Protein AF-A0A382MQB8-F1 (afdb_monomer)

Organism: NCBI:txid408172

Solvent-accessible surface area (backbone atoms only — not comparable to full-atom values): 18585 Å² total; per-residue (Å²): 136,79,81,83,81,80,79,85,79,75,76,80,75,63,59,68,58,54,50,50,52,48,52,54,53,49,50,50,51,50,51,52,51,50,52,53,47,46,48,68,74,70,51,73,72,56,65,40,73,35,42,24,61,66,79,38,56,63,62,76,44,40,58,47,63,46,81,41,86,41,57,61,82,39,46,28,42,36,43,72,33,90,36,48,66,34,41,32,48,72,94,44,76,45,67,69,70,47,80,43,70,31,87,30,59,47,34,37,40,33,40,64,46,79,68,47,49,36,47,36,38,37,24,41,52,38,46,70,76,45,58,48,65,56,94,41,35,37,40,40,30,36,78,37,41,41,85,67,56,69,72,40,57,35,27,35,37,81,41,78,36,76,73,54,60,46,78,38,50,27,75,41,62,55,63,38,37,37,27,31,68,44,92,49,94,51,70,71,46,89,44,58,44,59,27,33,49,24,66,67,61,45,49,68,66,31,66,69,50,45,51,52,51,53,51,49,54,52,35,53,50,53,24,49,54,54,19,50,67,52,10,50,61,49,7,46,48,64,50,76,51,91,57,94,62,51,66,58,53,54,52,60,37,45,49,53,73,73,45,56,70,68,58,52,50,51,52,50,57,55,51,39,71,76,42,62,66,77,59,23,70,61,24,64,100,35,74,56,40,56,25,51,55,49,26,58,41,50,23,29,54,42,21,53,51,37,20,54,50,46,61,72,50,67,67,62,63,49,53,53,36,41,74,73,71,36,52,73,67,53,24,40,64,72,52,48,49,68,74,65,109

Structure (mmCIF, N/CA/C/O backbone):
data_AF-A0A382MQB8-F1
#
_entry.id   AF-A0A382MQB8-F1
#
loo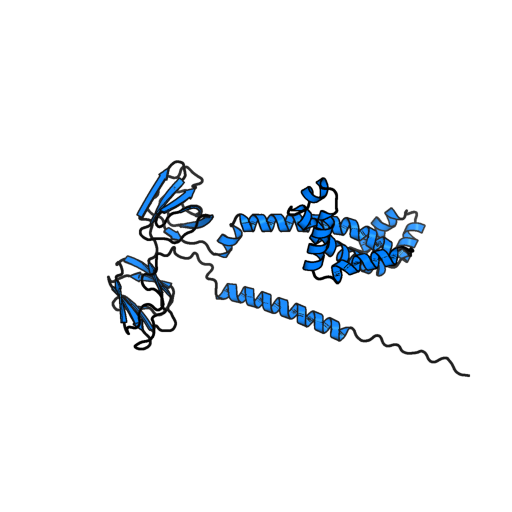p_
_atom_site.group_PDB
_atom_site.id
_atom_site.type_symbol
_atom_site.label_atom_id
_atom_site.label_alt_id
_atom_site.label_comp_id
_atom_site.label_asym_id
_atom_site.label_entity_id
_atom_site.label_seq_id
_atom_site.pdbx_PDB_ins_code
_atom_site.Cartn_x
_atom_site.Cartn_y
_atom_site.Cartn_z
_atom_site.occupancy
_atom_site.B_iso_or_equiv
_atom_site.auth_seq_id
_atom_site.auth_comp_id
_atom_site.auth_asym_id
_atom_site.auth_atom_id
_atom_site.pdbx_PDB_model_num
ATOM 1 N N . MET A 1 1 ? -57.109 -35.355 33.881 1.00 43.59 1 MET A N 1
ATOM 2 C CA . MET A 1 1 ? -56.878 -34.047 33.231 1.00 43.59 1 MET A CA 1
ATOM 3 C C . MET A 1 1 ? -55.400 -33.734 33.411 1.00 43.59 1 MET A C 1
ATOM 5 O O . MET A 1 1 ? -55.030 -33.226 34.452 1.00 43.59 1 MET A O 1
ATOM 9 N N . SER A 1 2 ? -54.533 -34.444 32.685 1.00 46.25 2 SER A N 1
ATOM 10 C CA . SER A 1 2 ? -53.935 -34.050 31.392 1.00 46.25 2 SER A CA 1
ATOM 11 C C . SER A 1 2 ? -52.926 -32.911 31.565 1.00 46.25 2 SER A C 1
ATOM 13 O O . SER A 1 2 ? -53.318 -31.746 31.609 1.00 46.25 2 SER A O 1
ATOM 15 N N . ASP A 1 3 ? -51.652 -33.301 31.681 1.00 44.34 3 ASP A N 1
ATOM 16 C CA . ASP A 1 3 ? -50.475 -32.429 31.656 1.00 44.34 3 ASP A CA 1
ATOM 17 C C . ASP A 1 3 ? -50.487 -31.506 30.426 1.00 44.34 3 ASP A C 1
ATOM 19 O O . ASP A 1 3 ? -50.883 -31.943 29.338 1.00 44.34 3 ASP A O 1
ATOM 23 N N . PRO A 1 4 ? -50.051 -30.240 30.551 1.00 53.09 4 PRO A N 1
ATOM 24 C CA . PRO A 1 4 ? -49.925 -29.361 29.404 1.00 53.09 4 PRO A CA 1
ATOM 25 C C . PRO A 1 4 ? -48.745 -29.832 28.546 1.00 53.09 4 PRO A C 1
ATOM 27 O O . PRO A 1 4 ? -47.618 -29.962 29.023 1.00 53.09 4 PRO A O 1
ATOM 30 N N . ALA A 1 5 ? -49.019 -30.095 27.270 1.00 56.06 5 ALA A N 1
ATOM 31 C CA . ALA A 1 5 ? -48.019 -30.469 26.281 1.00 56.06 5 ALA A CA 1
ATOM 32 C C . ALA A 1 5 ? -46.923 -29.391 26.190 1.00 56.06 5 ALA A C 1
ATOM 34 O O . ALA A 1 5 ? -47.203 -28.237 25.861 1.00 56.06 5 ALA A O 1
ATOM 35 N N . GLN A 1 6 ? -45.677 -29.773 26.483 1.00 54.41 6 GLN A N 1
ATOM 36 C CA . GLN A 1 6 ? -44.502 -28.959 26.182 1.00 54.41 6 GLN A CA 1
ATOM 37 C C . GLN A 1 6 ? -44.410 -28.790 24.662 1.00 54.41 6 GLN A C 1
ATOM 39 O O . GLN A 1 6 ? -44.336 -29.770 23.924 1.00 54.41 6 GLN A O 1
ATOM 44 N N . SER A 1 7 ? -44.452 -27.548 24.183 1.00 52.12 7 SER A N 1
ATOM 45 C CA . SER A 1 7 ? -44.187 -27.243 22.783 1.00 52.12 7 SER A CA 1
ATOM 46 C C . SER A 1 7 ? -42.681 -27.310 22.525 1.00 52.12 7 SER A C 1
ATOM 48 O O . SER A 1 7 ? -41.929 -26.420 22.923 1.00 52.12 7 SER A O 1
ATOM 50 N N . ASP A 1 8 ? -42.249 -28.367 21.836 1.00 48.91 8 ASP A N 1
ATOM 51 C CA . ASP A 1 8 ? -40.899 -28.511 21.283 1.00 48.91 8 ASP A CA 1
ATOM 52 C C . ASP A 1 8 ? -40.662 -27.459 20.185 1.00 48.91 8 ASP A C 1
ATOM 54 O O . ASP A 1 8 ? -40.801 -27.704 18.985 1.00 48.91 8 ASP A O 1
ATOM 58 N N . PHE A 1 9 ? -40.310 -26.238 20.588 1.00 53.44 9 PHE A N 1
ATOM 59 C CA . PHE A 1 9 ? -39.763 -25.238 19.677 1.00 53.44 9 PHE A CA 1
ATOM 60 C C . PHE A 1 9 ? -38.304 -25.594 19.365 1.00 53.44 9 PHE A C 1
ATOM 62 O O . PHE A 1 9 ? -37.372 -25.156 20.039 1.00 53.44 9 PHE A O 1
ATOM 69 N N . HIS A 1 10 ? -38.093 -26.396 18.320 1.00 57.19 10 HIS A N 1
ATOM 70 C CA . HIS A 1 10 ? -36.765 -26.598 17.748 1.00 57.19 10 HIS A CA 1
ATOM 71 C C . HIS A 1 10 ? -36.297 -25.313 17.051 1.00 57.19 10 HIS A C 1
ATOM 73 O O . HIS A 1 10 ? -36.878 -24.877 16.058 1.00 57.19 10 HIS A O 1
ATOM 79 N N . VAL A 1 11 ? -35.227 -24.707 17.570 1.00 60.72 11 VAL A N 1
ATOM 80 C CA . VAL A 1 11 ? -34.530 -23.590 16.919 1.00 60.72 11 VAL A CA 1
ATOM 81 C C . VAL A 1 11 ? -34.008 -24.074 15.563 1.00 60.72 11 VAL A C 1
ATOM 83 O O . VAL A 1 11 ? -33.324 -25.098 15.486 1.00 60.72 11 VAL A O 1
ATOM 86 N N . ALA A 1 12 ? -34.365 -23.367 14.487 1.00 67.69 12 ALA A N 1
ATOM 87 C CA . ALA A 1 12 ? -33.896 -23.684 13.143 1.00 67.69 12 ALA A CA 1
ATOM 88 C C . ALA A 1 12 ? -32.360 -23.697 13.115 1.00 67.69 12 ALA A C 1
ATOM 90 O O . ALA A 1 12 ? -31.707 -22.842 13.702 1.00 67.69 12 ALA A O 1
ATOM 91 N N . SER A 1 13 ? -31.779 -24.704 12.467 1.00 76.69 13 SER A N 1
ATOM 92 C CA . SER A 1 13 ? -30.331 -24.901 12.461 1.00 76.69 13 SER A CA 1
ATOM 93 C C . SER A 1 13 ? -29.611 -23.731 11.780 1.00 76.69 13 SER A C 1
ATOM 95 O O . SER A 1 13 ? -29.959 -23.385 10.657 1.00 76.69 13 SER A O 1
ATOM 97 N N . ASP A 1 14 ? -28.548 -23.204 12.396 1.00 80.19 14 ASP A N 1
ATOM 98 C CA . ASP A 1 14 ? -27.676 -22.162 11.811 1.00 80.19 14 ASP A CA 1
ATOM 99 C C . ASP A 1 14 ? -26.766 -22.682 10.680 1.00 80.19 14 ASP A C 1
ATOM 101 O O . ASP A 1 14 ? -26.006 -21.932 10.064 1.00 80.19 14 ASP A O 1
ATOM 105 N N . LYS A 1 15 ? -26.832 -23.983 10.372 1.00 82.31 15 LYS A N 1
ATOM 106 C CA . LYS A 1 15 ? -26.039 -24.644 9.324 1.00 82.31 15 LYS A CA 1
ATOM 107 C C . LYS A 1 15 ? -26.092 -23.935 7.960 1.00 82.31 15 LYS A C 1
ATOM 109 O O . LYS A 1 15 ? -25.016 -23.671 7.434 1.00 82.31 15 LYS A O 1
ATOM 114 N N . PRO A 1 16 ? -27.255 -23.594 7.367 1.00 82.94 16 PRO A N 1
ATOM 115 C CA . PRO A 1 16 ? -27.312 -22.856 6.103 1.00 82.94 16 PRO A CA 1
ATOM 116 C C . PRO A 1 16 ? -26.594 -21.501 6.155 1.00 82.94 16 PRO A C 1
ATOM 118 O O . PRO A 1 16 ? -25.926 -21.143 5.188 1.00 82.94 16 PRO A O 1
ATOM 121 N N . PHE A 1 17 ? -26.664 -20.776 7.276 1.00 75.00 17 PHE A N 1
ATOM 122 C CA . PHE A 1 17 ? -25.961 -19.501 7.441 1.00 75.00 17 PHE A CA 1
ATOM 123 C C . PHE A 1 17 ? -24.439 -19.696 7.504 1.00 75.00 17 PHE A C 1
ATOM 125 O O . PHE A 1 17 ? -23.700 -19.025 6.786 1.00 75.00 17 PHE A O 1
ATOM 132 N N . LEU A 1 18 ? -23.969 -20.664 8.297 1.00 80.38 18 LEU A N 1
ATOM 133 C CA . LEU A 1 18 ? -22.543 -20.992 8.405 1.00 80.38 18 LEU A CA 1
ATOM 134 C C . LEU A 1 18 ? -21.967 -21.528 7.086 1.00 80.38 18 LEU A C 1
ATOM 136 O O . LEU A 1 18 ? -20.845 -21.181 6.722 1.00 80.38 18 LEU A O 1
ATOM 140 N N . ILE A 1 19 ? -22.742 -22.322 6.340 1.00 85.69 19 ILE A N 1
ATOM 141 C CA . ILE A 1 19 ? -22.381 -22.773 4.990 1.00 85.69 19 ILE A CA 1
ATOM 142 C C . ILE A 1 19 ? -22.283 -21.569 4.047 1.00 85.69 19 ILE A C 1
ATOM 144 O O . ILE A 1 19 ? -21.298 -21.453 3.323 1.00 85.69 19 ILE A O 1
ATOM 148 N N . GLY A 1 20 ? -23.246 -20.642 4.090 1.00 82.62 20 GLY A N 1
ATOM 149 C CA . GLY A 1 20 ? -23.215 -19.410 3.297 1.00 82.62 20 GLY A CA 1
ATOM 150 C C . GLY A 1 20 ? -21.977 -18.554 3.579 1.00 82.62 20 GLY A C 1
ATOM 151 O O . GLY A 1 20 ? -21.286 -18.148 2.646 1.00 82.62 20 GLY A O 1
ATOM 152 N N . LEU A 1 21 ? -21.640 -18.345 4.857 1.00 81.06 21 LEU A N 1
ATOM 153 C CA . LEU A 1 21 ? -20.440 -17.610 5.271 1.00 81.06 21 LEU A CA 1
ATOM 154 C C . LEU A 1 21 ? -19.153 -18.317 4.817 1.00 81.06 21 LEU A C 1
ATOM 156 O O . LEU A 1 21 ? -18.229 -17.663 4.335 1.00 81.06 21 LEU A O 1
ATOM 160 N N . GLY A 1 22 ? -19.106 -19.648 4.929 1.00 86.31 22 GLY A N 1
ATOM 161 C CA . GLY A 1 22 ? -17.978 -20.462 4.482 1.00 86.31 22 GLY A CA 1
ATOM 162 C C . GLY A 1 22 ? -17.771 -20.416 2.968 1.00 86.31 22 GLY A C 1
ATOM 163 O O . GLY A 1 22 ? -16.639 -20.276 2.514 1.00 86.31 22 GLY A O 1
ATOM 164 N N . VAL A 1 23 ? -18.850 -20.460 2.182 1.00 89.38 23 VAL A N 1
ATOM 165 C CA . VAL A 1 23 ? -18.785 -20.321 0.719 1.00 89.38 23 VAL A CA 1
ATOM 166 C C . VAL A 1 23 ? -18.308 -18.923 0.334 1.00 89.38 23 VAL A C 1
ATOM 168 O O . VAL A 1 23 ? -17.420 -18.794 -0.507 1.00 89.38 23 VAL A O 1
ATOM 171 N N . LEU A 1 24 ? -18.840 -17.878 0.973 1.00 81.19 24 LEU A N 1
ATOM 172 C CA . LEU A 1 24 ? -18.469 -16.500 0.662 1.00 81.19 24 LEU A CA 1
ATOM 173 C C . LEU A 1 24 ? -17.002 -16.235 1.034 1.00 81.19 24 LEU A C 1
ATOM 175 O O . LEU A 1 24 ? -16.215 -15.839 0.178 1.00 81.19 24 LEU A O 1
ATOM 179 N N . GLY A 1 25 ? -16.596 -16.554 2.266 1.00 82.25 25 GLY A N 1
ATOM 180 C CA . GLY A 1 25 ? -15.210 -16.409 2.720 1.00 82.25 25 GLY A CA 1
ATOM 181 C C . GLY A 1 25 ? -14.224 -17.280 1.935 1.00 82.25 25 GLY A C 1
ATOM 182 O O . GLY A 1 25 ? -13.161 -16.805 1.535 1.00 82.25 25 GLY A O 1
ATOM 183 N N . GLY A 1 26 ? -14.596 -18.529 1.641 1.00 87.88 26 GLY A N 1
ATOM 184 C CA . GLY A 1 26 ? -13.800 -19.437 0.818 1.00 87.88 26 GLY A CA 1
ATOM 185 C C . GLY A 1 26 ? -13.614 -18.918 -0.607 1.00 87.88 26 GLY A C 1
ATOM 186 O O . GLY A 1 26 ? -12.502 -18.952 -1.128 1.00 87.88 26 GLY A O 1
ATOM 187 N N . SER A 1 27 ? -14.665 -18.358 -1.215 1.00 89.62 27 SER A N 1
ATOM 188 C CA . SER A 1 27 ? -14.574 -17.762 -2.553 1.00 89.62 27 SER A CA 1
ATOM 189 C C . SER A 1 27 ? -13.611 -16.570 -2.597 1.00 89.62 27 SER A C 1
ATOM 191 O O . SER A 1 27 ? -12.810 -16.476 -3.525 1.00 89.62 27 SER A O 1
ATOM 193 N N . TYR A 1 28 ? -13.596 -15.721 -1.563 1.00 85.44 28 TYR A N 1
ATOM 194 C CA . TYR A 1 28 ? -12.638 -14.617 -1.459 1.00 85.44 28 TYR A CA 1
ATOM 195 C C . TYR A 1 28 ? -11.196 -15.108 -1.350 1.00 85.44 28 TYR A C 1
ATOM 197 O O . TYR A 1 28 ? -10.326 -14.588 -2.044 1.00 85.44 28 TYR A O 1
ATOM 205 N N . LEU A 1 29 ? -10.937 -16.123 -0.521 1.00 87.88 29 LEU A N 1
ATOM 206 C CA . LEU A 1 29 ? -9.597 -16.703 -0.402 1.00 87.88 29 LEU A CA 1
ATOM 207 C C . LEU A 1 29 ? -9.122 -17.308 -1.725 1.00 87.88 29 LEU A C 1
ATOM 209 O O . LEU A 1 29 ? -7.965 -17.119 -2.093 1.00 87.88 29 LEU A O 1
ATOM 213 N N . ILE A 1 30 ? -10.012 -17.979 -2.460 1.00 92.81 30 ILE A N 1
ATOM 214 C CA . ILE A 1 30 ? -9.703 -18.527 -3.786 1.00 92.81 30 ILE A CA 1
ATOM 215 C C . ILE A 1 30 ? -9.363 -17.404 -4.769 1.00 92.81 30 ILE A C 1
ATOM 217 O O . ILE A 1 30 ? -8.374 -17.518 -5.486 1.00 92.81 30 ILE A O 1
ATOM 221 N N . ILE A 1 31 ? -10.134 -16.312 -4.788 1.00 93.06 31 ILE A N 1
ATOM 222 C CA . ILE A 1 31 ? -9.863 -15.164 -5.666 1.00 93.06 31 ILE A CA 1
ATOM 223 C C . ILE A 1 31 ? -8.516 -14.526 -5.318 1.00 93.06 31 ILE A C 1
ATOM 225 O O . ILE A 1 31 ? -7.714 -14.286 -6.215 1.00 93.06 31 ILE A O 1
ATOM 229 N N . ILE A 1 32 ? -8.233 -14.295 -4.032 1.00 87.31 32 ILE A N 1
ATOM 230 C CA . ILE A 1 32 ? -6.956 -13.723 -3.582 1.00 87.31 32 ILE A CA 1
ATOM 231 C C . ILE A 1 32 ? -5.796 -14.640 -3.980 1.00 87.31 32 ILE A C 1
ATOM 233 O O . ILE A 1 32 ? -4.816 -14.171 -4.553 1.00 87.31 32 ILE A O 1
ATOM 237 N N . ALA A 1 33 ? -5.913 -15.946 -3.734 1.00 87.38 33 ALA A N 1
ATOM 238 C CA . ALA A 1 33 ? -4.888 -16.916 -4.104 1.00 87.38 33 ALA A CA 1
ATOM 239 C C . ALA A 1 33 ? -4.679 -16.981 -5.623 1.00 87.38 33 ALA A C 1
ATOM 241 O O . ALA A 1 33 ? -3.539 -17.022 -6.076 1.00 87.38 33 ALA A O 1
ATOM 242 N N . ALA A 1 34 ? -5.755 -16.945 -6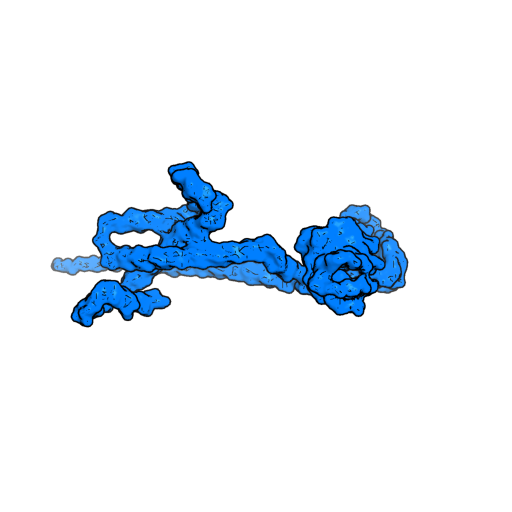.414 1.00 90.12 34 ALA A N 1
ATOM 243 C CA . ALA A 1 34 ? -5.679 -16.909 -7.870 1.00 90.12 34 ALA A CA 1
ATOM 244 C C . ALA A 1 34 ? -5.015 -15.623 -8.376 1.00 90.12 34 ALA A C 1
ATOM 246 O O . ALA A 1 34 ? -4.230 -15.684 -9.315 1.00 90.12 34 ALA A O 1
ATOM 247 N N . MET A 1 35 ? -5.288 -14.481 -7.740 1.00 89.50 35 MET A N 1
ATOM 248 C CA . MET A 1 35 ? -4.682 -13.196 -8.090 1.00 89.50 35 MET A CA 1
ATOM 249 C C . MET A 1 35 ? -3.183 -13.188 -7.772 1.00 89.50 35 MET A C 1
ATOM 251 O O . MET A 1 35 ? -2.381 -12.839 -8.629 1.00 89.50 35 MET A O 1
ATOM 255 N N . VAL A 1 36 ? -2.790 -13.684 -6.594 1.00 82.19 36 VAL A N 1
ATOM 256 C CA . VAL A 1 36 ? -1.376 -13.844 -6.220 1.00 82.19 36 VAL A CA 1
ATOM 257 C C . VAL A 1 36 ? -0.668 -14.842 -7.137 1.00 82.19 36 VAL A C 1
ATOM 259 O O . VAL A 1 36 ? 0.449 -14.585 -7.570 1.00 82.19 36 VAL A O 1
ATOM 262 N N . LEU A 1 37 ? -1.299 -15.972 -7.467 1.00 84.38 37 LEU A N 1
ATOM 263 C CA . LEU A 1 37 ? -0.735 -16.950 -8.398 1.00 84.38 37 LEU A CA 1
ATOM 264 C C . LEU A 1 37 ? -0.586 -16.359 -9.803 1.00 84.38 37 LEU A C 1
ATOM 266 O O . LEU A 1 37 ? 0.428 -16.596 -10.451 1.00 84.38 37 LEU A O 1
ATOM 270 N N . ALA A 1 38 ? -1.575 -15.595 -10.271 1.00 83.69 38 ALA A N 1
ATOM 271 C CA . ALA A 1 38 ? -1.495 -14.903 -11.547 1.00 83.69 38 ALA A CA 1
ATOM 272 C C . ALA A 1 38 ? -0.321 -13.918 -11.547 1.00 83.69 38 ALA A C 1
ATOM 274 O O . ALA A 1 38 ? 0.496 -13.969 -12.460 1.00 83.69 38 ALA A O 1
ATOM 275 N N . ASP A 1 39 ? -0.165 -13.110 -10.501 1.00 79.69 39 ASP A N 1
ATOM 276 C CA . ASP A 1 39 ? 0.988 -12.220 -10.370 1.00 79.69 39 ASP A CA 1
ATOM 277 C C . ASP A 1 39 ? 2.305 -13.009 -10.372 1.00 79.69 39 ASP A C 1
ATOM 279 O O . ASP A 1 39 ? 3.211 -12.671 -11.125 1.00 79.69 39 ASP A O 1
ATOM 283 N N . LEU A 1 40 ? 2.392 -14.118 -9.628 1.00 74.94 40 LEU A N 1
ATOM 284 C CA . LEU A 1 40 ? 3.596 -14.956 -9.576 1.00 74.94 40 LEU A CA 1
ATOM 285 C C . LEU A 1 40 ? 3.967 -15.606 -10.915 1.00 74.94 40 LEU A C 1
ATOM 287 O O . LEU A 1 40 ? 5.145 -15.825 -11.187 1.00 74.94 40 LEU A O 1
ATOM 291 N N . VAL A 1 41 ? 2.968 -15.964 -11.721 1.00 77.50 41 VAL A N 1
ATOM 292 C CA . VAL A 1 41 ? 3.157 -16.654 -13.003 1.00 77.50 41 VAL A CA 1
ATOM 293 C C . VAL A 1 41 ? 3.376 -15.667 -14.152 1.00 77.50 41 VAL A C 1
ATOM 295 O O . VAL A 1 41 ? 4.106 -15.986 -15.090 1.00 77.50 41 VAL A O 1
ATOM 298 N N . PHE A 1 42 ? 2.742 -14.491 -14.109 1.00 68.88 42 PHE A N 1
ATOM 299 C CA . PHE A 1 42 ? 2.726 -13.540 -15.224 1.00 68.88 42 PHE A CA 1
ATOM 300 C C . PHE A 1 42 ? 3.636 -12.325 -15.035 1.00 68.88 42 PHE A C 1
ATOM 302 O O . PHE A 1 42 ? 4.066 -11.757 -16.042 1.00 68.88 42 PHE A O 1
ATOM 309 N N . LEU A 1 43 ? 3.943 -11.908 -13.803 1.00 66.75 43 LEU A N 1
ATOM 310 C CA . LEU A 1 43 ? 4.911 -10.840 -13.570 1.00 66.75 43 LEU A CA 1
ATOM 311 C C . LEU A 1 43 ? 6.311 -11.433 -13.472 1.00 66.75 43 LEU A C 1
ATOM 313 O O . LEU A 1 43 ? 6.651 -12.168 -12.548 1.00 66.75 43 LEU A O 1
ATOM 317 N N . ASP A 1 44 ? 7.150 -11.057 -14.428 1.00 65.69 44 ASP A N 1
ATOM 318 C CA . ASP A 1 44 ? 8.581 -11.267 -14.313 1.00 65.69 44 ASP A CA 1
ATOM 319 C C . ASP A 1 44 ? 9.135 -10.277 -13.278 1.00 65.69 44 ASP A C 1
ATOM 321 O O . ASP A 1 44 ? 9.218 -9.070 -13.517 1.00 65.69 44 ASP A O 1
ATOM 325 N N . TYR A 1 45 ? 9.462 -10.795 -12.094 1.00 64.94 45 TYR A N 1
ATOM 326 C CA . TYR A 1 45 ? 10.048 -10.029 -10.992 1.00 64.94 45 TYR A CA 1
ATOM 327 C C . TYR A 1 45 ? 11.529 -9.688 -11.209 1.00 64.94 45 TYR A C 1
ATOM 329 O O . TYR A 1 45 ? 12.142 -9.069 -10.332 1.00 64.94 45 TYR A O 1
ATOM 337 N N . GLY A 1 46 ? 12.110 -10.096 -12.342 1.00 70.94 46 GLY A N 1
ATOM 338 C CA . GLY A 1 46 ? 13.415 -9.635 -12.789 1.00 70.94 46 GLY A CA 1
ATOM 339 C C . GLY A 1 46 ? 13.415 -8.148 -13.143 1.00 70.94 46 GLY A C 1
ATOM 340 O O . GLY A 1 46 ? 12.383 -7.547 -13.454 1.00 70.94 46 GLY A O 1
ATOM 341 N N . ASP A 1 47 ? 14.596 -7.537 -13.098 1.00 76.44 47 ASP A N 1
ATOM 342 C CA . ASP A 1 47 ? 14.749 -6.171 -13.580 1.00 76.44 47 ASP A CA 1
ATOM 343 C C . ASP A 1 47 ? 14.572 -6.152 -15.114 1.00 76.44 47 ASP A C 1
ATOM 345 O O . ASP A 1 47 ? 15.180 -6.941 -15.839 1.00 76.44 47 ASP A O 1
ATOM 349 N N . GLN A 1 48 ? 13.730 -5.246 -15.613 1.00 82.69 48 GLN A N 1
ATOM 350 C CA . GLN A 1 48 ? 13.370 -5.156 -17.030 1.00 82.69 48 GLN A CA 1
ATOM 351 C C . GLN A 1 48 ? 14.283 -4.179 -17.782 1.00 82.69 48 GLN A C 1
ATOM 353 O O . GLN A 1 48 ? 14.503 -3.069 -17.299 1.00 82.69 48 GLN A O 1
ATOM 358 N N . PRO A 1 49 ? 14.782 -4.502 -18.983 1.00 84.69 49 PRO A N 1
ATOM 359 C CA . PRO A 1 49 ? 15.627 -3.582 -19.746 1.00 84.69 49 PRO A CA 1
ATOM 360 C C . PRO A 1 49 ? 14.924 -2.241 -20.005 1.00 84.69 49 PRO A C 1
ATOM 362 O O . PRO A 1 49 ? 13.701 -2.169 -20.174 1.00 84.69 49 PRO A O 1
ATOM 365 N N . VAL A 1 50 ? 15.696 -1.155 -20.064 1.00 85.00 50 VAL A N 1
ATOM 366 C CA . VAL A 1 50 ? 15.170 0.133 -20.531 1.00 85.00 50 VAL A CA 1
ATOM 367 C C . VAL A 1 50 ? 15.056 0.065 -22.050 1.00 85.00 50 VAL A C 1
ATOM 369 O O . VAL A 1 50 ? 16.041 -0.166 -22.745 1.00 85.00 50 VAL A O 1
ATOM 372 N N . LEU A 1 51 ? 13.841 0.226 -22.571 1.00 86.62 51 LEU A N 1
ATOM 373 C CA . LEU A 1 51 ? 13.549 0.026 -23.987 1.00 86.62 51 LEU A CA 1
ATOM 374 C C . LEU A 1 51 ? 13.289 1.347 -24.698 1.00 86.62 51 LEU A C 1
ATOM 376 O O . LEU A 1 51 ? 12.565 2.203 -24.192 1.00 86.62 51 LEU A O 1
ATOM 380 N N . GLY A 1 52 ? 13.844 1.435 -25.900 1.00 84.88 52 GLY A N 1
ATOM 381 C CA . GLY A 1 52 ? 13.633 2.488 -26.872 1.00 84.88 52 GLY A CA 1
ATOM 382 C C . GLY A 1 52 ? 12.243 2.478 -27.523 1.00 84.88 52 GLY A C 1
ATOM 383 O O . GLY A 1 52 ? 11.406 1.610 -27.230 1.00 84.88 52 GLY A O 1
ATOM 384 N N . PRO A 1 53 ? 12.000 3.401 -28.471 1.00 83.94 53 PRO A N 1
ATOM 385 C CA . PRO A 1 53 ? 10.791 3.399 -29.287 1.00 83.94 53 PRO A CA 1
ATOM 386 C C . PRO A 1 53 ? 10.664 2.113 -30.117 1.00 83.94 53 PRO A C 1
ATOM 388 O O . PRO A 1 53 ? 11.644 1.429 -30.425 1.00 83.94 53 PRO A O 1
ATOM 391 N N . GLU A 1 54 ? 9.430 1.783 -30.497 1.00 83.25 54 GLU A N 1
ATOM 392 C CA . GLU A 1 54 ? 9.150 0.613 -31.333 1.00 83.25 54 GLU A CA 1
ATOM 393 C C . GLU A 1 54 ? 9.700 0.798 -32.743 1.00 83.25 54 GLU A C 1
ATOM 395 O O . GLU A 1 54 ? 9.282 1.693 -33.475 1.00 83.25 54 GLU A O 1
ATOM 400 N N . LEU A 1 55 ? 10.602 -0.102 -33.138 1.00 80.50 55 LEU A N 1
ATOM 401 C CA . LEU A 1 55 ? 11.088 -0.193 -34.516 1.00 80.50 55 LEU A CA 1
ATOM 402 C C . LEU A 1 55 ? 10.045 -0.856 -35.419 1.00 80.50 55 LEU A C 1
ATOM 404 O O . LEU A 1 55 ? 9.959 -0.569 -36.611 1.00 80.50 55 LEU A O 1
ATOM 408 N N . VAL A 1 56 ? 9.219 -1.719 -34.828 1.00 74.56 56 VAL A N 1
ATOM 409 C CA . VAL A 1 56 ? 8.080 -2.361 -35.480 1.00 74.56 56 VAL A CA 1
ATOM 410 C C . VAL A 1 56 ? 6.849 -2.109 -34.634 1.00 74.56 56 VAL A C 1
ATOM 412 O O . VAL A 1 56 ? 6.692 -2.707 -33.572 1.00 74.56 56 VAL A O 1
ATOM 415 N N . GLY A 1 57 ? 6.005 -1.196 -35.110 1.00 63.72 57 GLY A N 1
ATOM 416 C CA . GLY A 1 57 ? 4.719 -0.906 -34.490 1.00 63.72 57 GLY A CA 1
ATOM 417 C C . GLY A 1 57 ? 3.678 -1.959 -34.857 1.00 63.72 57 GLY A C 1
ATOM 418 O O . GLY A 1 57 ? 3.559 -2.343 -36.026 1.00 63.72 57 GLY A O 1
ATOM 419 N N . GLN A 1 58 ? 2.900 -2.388 -33.866 1.00 65.00 58 GLN A N 1
ATOM 420 C CA . GLN A 1 58 ? 1.815 -3.348 -34.059 1.00 65.00 58 GLN A CA 1
ATOM 421 C C . GLN A 1 58 ? 0.806 -2.848 -35.108 1.00 65.00 58 GLN A C 1
ATOM 423 O O . GLN A 1 58 ? 0.400 -1.688 -35.112 1.00 65.00 58 GLN A O 1
ATOM 428 N N . GLY A 1 59 ? 0.396 -3.733 -36.013 1.00 61.19 59 GLY A N 1
ATOM 429 C CA . GLY A 1 59 ? -0.634 -3.497 -37.023 1.00 61.19 59 GLY A CA 1
ATOM 430 C C . GLY A 1 59 ? -0.192 -2.716 -38.261 1.00 61.19 59 GLY A C 1
ATOM 431 O O . GLY A 1 59 ? -0.988 -2.575 -39.184 1.00 61.19 59 GLY A O 1
ATOM 432 N N . ARG A 1 60 ? 1.052 -2.217 -38.317 1.00 65.12 60 ARG A N 1
ATOM 433 C CA . ARG A 1 60 ? 1.518 -1.346 -39.415 1.00 65.12 60 ARG A CA 1
ATOM 434 C C . ARG A 1 60 ? 1.982 -2.081 -40.669 1.00 65.12 60 ARG A C 1
ATOM 436 O O . ARG A 1 60 ? 2.113 -1.455 -41.714 1.00 65.12 60 ARG A O 1
ATOM 443 N N . TYR A 1 61 ? 2.219 -3.384 -40.574 1.00 73.19 61 TYR A N 1
ATOM 444 C CA . TYR A 1 61 ? 2.745 -4.185 -41.673 1.00 73.19 61 TYR A CA 1
ATOM 445 C C . TYR A 1 61 ? 1.835 -5.376 -41.956 1.00 73.19 61 TYR A C 1
ATOM 447 O O . TYR A 1 61 ? 1.382 -6.026 -41.017 1.00 73.19 61 TYR A O 1
ATOM 455 N N . THR A 1 62 ? 1.574 -5.665 -43.231 1.00 68.88 62 THR A N 1
ATOM 456 C CA . THR A 1 62 ? 0.724 -6.791 -43.684 1.00 68.88 62 THR A CA 1
ATOM 457 C C . THR A 1 62 ? 1.460 -7.766 -44.607 1.00 68.88 62 THR A C 1
ATOM 459 O O . THR A 1 62 ? 0.899 -8.783 -45.030 1.00 68.88 62 THR A O 1
ATOM 462 N N . ASP A 1 63 ? 2.726 -7.468 -44.901 1.00 71.44 63 ASP A N 1
ATOM 463 C CA . ASP A 1 63 ? 3.586 -8.293 -45.732 1.00 71.44 63 ASP A CA 1
ATOM 464 C C . ASP A 1 63 ? 3.958 -9.601 -45.032 1.00 71.44 63 ASP A C 1
ATOM 466 O O . ASP A 1 63 ? 3.984 -9.705 -43.805 1.00 71.44 63 ASP A O 1
ATOM 470 N N . SER A 1 64 ? 4.264 -10.622 -45.834 1.00 69.12 64 SER A N 1
ATOM 471 C CA . SER A 1 64 ? 4.699 -11.924 -45.321 1.00 69.12 64 SER A CA 1
ATOM 472 C C . SER A 1 64 ? 6.053 -11.861 -44.608 1.00 69.12 64 SER A C 1
ATOM 474 O O . SER A 1 64 ? 6.315 -12.677 -43.725 1.00 69.12 64 SER A O 1
ATOM 476 N N . GLU A 1 65 ? 6.897 -10.898 -44.985 1.00 75.75 65 GLU A N 1
ATOM 477 C CA . GLU A 1 65 ? 8.205 -10.651 -44.387 1.00 75.75 65 GLU A CA 1
ATOM 478 C C . GLU A 1 65 ? 8.414 -9.149 -44.194 1.00 75.75 65 GLU A C 1
ATOM 480 O O . GLU A 1 65 ? 8.242 -8.373 -45.133 1.00 75.75 65 GLU A O 1
ATOM 485 N N . VAL A 1 66 ? 8.821 -8.739 -42.992 1.00 79.44 66 VAL A N 1
ATOM 486 C CA . VAL A 1 66 ? 9.174 -7.341 -42.706 1.00 79.44 66 VAL A CA 1
ATOM 487 C C . VAL A 1 66 ? 10.631 -7.261 -42.311 1.00 79.44 66 VAL A C 1
ATOM 489 O O . VAL A 1 66 ? 11.047 -7.830 -41.302 1.00 79.44 66 VAL A O 1
ATOM 492 N N . VAL A 1 67 ? 11.406 -6.550 -43.126 1.00 83.00 67 VAL A N 1
ATOM 493 C CA . VAL A 1 67 ? 12.833 -6.333 -42.898 1.00 83.00 67 VAL A CA 1
ATOM 494 C C . VAL A 1 67 ? 13.017 -5.054 -42.095 1.00 83.00 67 VAL A C 1
ATOM 496 O O . VAL A 1 67 ? 12.622 -3.973 -42.523 1.00 83.00 67 VAL A O 1
ATOM 499 N N . VAL A 1 68 ? 13.656 -5.186 -40.941 1.00 84.19 68 VAL A N 1
ATOM 500 C CA . VAL A 1 68 ? 13.977 -4.088 -40.033 1.00 84.19 68 VAL A CA 1
ATOM 501 C C . VAL A 1 68 ? 15.487 -3.935 -39.986 1.00 84.19 68 VAL A C 1
ATOM 503 O O . VAL A 1 68 ? 16.220 -4.914 -39.813 1.00 84.19 68 VAL A O 1
ATOM 506 N N . THR A 1 69 ? 15.964 -2.704 -40.135 1.00 84.56 69 THR A N 1
ATOM 507 C CA . THR A 1 69 ? 17.383 -2.390 -39.962 1.00 84.56 69 THR A CA 1
ATOM 508 C C . THR A 1 69 ? 17.728 -2.443 -38.479 1.00 84.56 69 THR A C 1
ATOM 510 O O . THR A 1 69 ? 17.114 -1.752 -37.668 1.00 84.56 69 THR A O 1
ATOM 513 N N . VAL A 1 70 ? 18.719 -3.258 -38.130 1.00 85.88 70 VAL A N 1
ATOM 514 C CA . VAL A 1 70 ? 19.238 -3.399 -36.764 1.00 85.88 70 VAL A CA 1
ATOM 515 C C . VAL A 1 70 ? 20.744 -3.149 -36.766 1.00 85.88 70 VAL A C 1
ATOM 517 O O . VAL A 1 70 ? 21.410 -3.293 -37.790 1.00 85.88 70 VAL A O 1
ATOM 520 N N . MET A 1 71 ? 21.288 -2.732 -35.629 1.00 84.31 71 MET A N 1
ATOM 521 C CA . MET A 1 71 ? 22.709 -2.461 -35.451 1.00 84.31 71 MET A CA 1
ATOM 522 C C . MET A 1 71 ? 23.389 -3.689 -34.855 1.00 84.31 71 MET A C 1
ATOM 524 O O . MET A 1 71 ? 22.955 -4.206 -33.827 1.00 84.31 71 MET A O 1
ATOM 528 N N . THR A 1 72 ? 24.468 -4.142 -35.486 1.00 85.00 72 THR A N 1
ATOM 529 C CA . THR A 1 72 ? 25.250 -5.281 -34.997 1.00 85.00 72 THR A CA 1
ATOM 530 C C . THR A 1 72 ? 25.839 -4.984 -33.612 1.00 85.00 72 THR A C 1
ATOM 532 O O . THR A 1 72 ? 26.376 -3.900 -33.395 1.00 85.00 72 THR A O 1
ATOM 535 N N . GLY A 1 73 ? 25.752 -5.941 -32.686 1.00 82.75 73 GLY A N 1
ATOM 536 C CA . GLY A 1 73 ? 26.241 -5.813 -31.305 1.00 82.75 73 GLY A CA 1
ATOM 537 C C . GLY A 1 73 ? 25.294 -5.068 -30.358 1.00 82.75 73 GLY A C 1
ATOM 538 O O . GLY A 1 73 ? 25.668 -4.757 -29.230 1.00 82.75 73 GLY A O 1
ATOM 539 N N . ARG A 1 74 ? 24.071 -4.743 -30.803 1.00 86.62 74 ARG A N 1
ATOM 540 C CA . ARG A 1 74 ? 23.020 -4.161 -29.959 1.00 86.62 74 ARG A CA 1
ATOM 541 C C . ARG A 1 74 ? 21.985 -5.204 -29.557 1.00 86.62 74 ARG A C 1
ATOM 543 O O . ARG A 1 74 ? 21.637 -6.083 -30.347 1.00 86.62 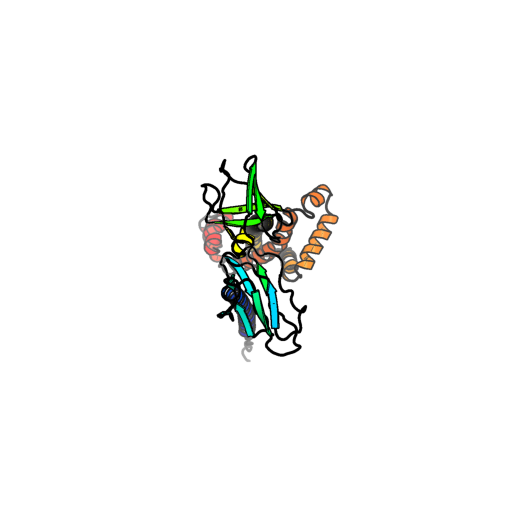74 ARG A O 1
ATOM 550 N N . SER A 1 75 ? 21.467 -5.062 -28.344 1.00 87.62 75 SER A N 1
ATOM 551 C CA . SER A 1 75 ? 20.394 -5.894 -27.805 1.00 87.62 75 SER A CA 1
ATOM 552 C C . SER A 1 75 ? 19.022 -5.348 -28.184 1.00 87.62 75 SER A C 1
ATOM 554 O O . SER A 1 75 ? 18.754 -4.154 -28.062 1.00 87.62 75 SER A O 1
ATOM 556 N N . TYR A 1 76 ? 18.127 -6.236 -28.597 1.00 87.44 76 TYR A N 1
ATOM 557 C CA . TYR A 1 76 ? 16.751 -5.926 -28.952 1.00 87.44 76 TYR A CA 1
ATOM 558 C C . TYR A 1 76 ? 15.794 -6.808 -28.160 1.00 87.44 76 TYR A C 1
ATOM 560 O O . TYR A 1 76 ? 15.928 -8.030 -28.153 1.00 87.44 76 TYR A O 1
ATOM 568 N N . GLN A 1 77 ? 14.793 -6.194 -27.538 1.00 87.88 77 GLN A N 1
ATOM 569 C CA . GLN A 1 77 ? 13.675 -6.917 -26.953 1.00 87.88 77 GLN A CA 1
ATOM 570 C C . GLN A 1 77 ? 12.696 -7.288 -28.061 1.00 87.88 77 GLN A C 1
ATOM 572 O O . GLN A 1 77 ? 12.075 -6.415 -28.678 1.00 87.88 77 GLN A O 1
ATOM 577 N N . PHE A 1 78 ? 12.538 -8.589 -28.285 1.00 87.00 78 PHE A N 1
ATOM 578 C CA . PHE A 1 78 ? 11.519 -9.135 -29.167 1.00 87.00 78 PHE A CA 1
ATOM 579 C C . PHE A 1 78 ? 10.362 -9.679 -28.333 1.00 87.00 78 PHE A C 1
ATOM 581 O O . PHE A 1 78 ? 10.553 -10.508 -27.441 1.00 87.00 78 PHE A O 1
ATOM 588 N N . SER A 1 79 ? 9.154 -9.201 -28.625 1.00 85.06 79 SER A N 1
ATOM 589 C CA . SER A 1 79 ? 7.915 -9.755 -28.082 1.00 85.06 79 SER A CA 1
ATOM 590 C C . SER A 1 79 ? 7.070 -10.277 -29.232 1.00 85.06 79 SER A C 1
ATOM 592 O O . SER A 1 79 ? 6.591 -9.516 -30.078 1.00 85.06 79 SER A O 1
ATOM 594 N N . ARG A 1 80 ? 6.912 -11.597 -29.277 1.00 84.62 80 ARG A N 1
ATOM 595 C CA . ARG A 1 80 ? 6.152 -12.296 -30.303 1.00 84.62 80 ARG A CA 1
ATOM 596 C C . ARG A 1 80 ? 4.664 -11.989 -30.150 1.00 84.62 80 ARG A C 1
ATOM 598 O O . ARG A 1 80 ? 4.098 -12.123 -29.065 1.00 84.62 80 ARG A O 1
ATOM 605 N N . GLY A 1 81 ? 4.031 -11.596 -31.250 1.00 79.62 81 GLY A N 1
ATOM 606 C CA . GLY A 1 81 ? 2.587 -11.441 -31.327 1.00 79.62 81 GLY A CA 1
ATOM 607 C C . GLY A 1 81 ? 1.890 -12.745 -31.725 1.00 79.62 81 GLY A C 1
ATOM 608 O O . GLY A 1 81 ? 2.464 -13.835 -31.709 1.00 79.62 81 GLY A O 1
ATOM 609 N N . ARG A 1 82 ? 0.606 -12.650 -32.073 1.00 80.75 82 ARG A N 1
ATOM 610 C CA . ARG A 1 82 ? -0.214 -13.825 -32.426 1.00 80.75 82 ARG A CA 1
ATOM 611 C C . ARG A 1 82 ? -0.066 -14.239 -33.888 1.00 80.75 82 ARG A C 1
ATOM 613 O O . ARG A 1 82 ? -0.425 -15.360 -34.237 1.00 80.75 82 ARG A O 1
ATOM 620 N N . ASN A 1 83 ? 0.431 -13.341 -34.735 1.00 80.69 83 ASN A N 1
ATOM 621 C CA . ASN A 1 83 ? 0.438 -13.502 -36.185 1.00 80.69 83 ASN A CA 1
ATOM 622 C C . ASN A 1 83 ? 1.839 -13.766 -36.750 1.00 80.69 83 ASN A C 1
ATOM 624 O O . ASN A 1 83 ? 2.001 -13.724 -37.964 1.00 80.69 83 ASN A O 1
ATOM 628 N N . GLU A 1 84 ? 2.840 -14.062 -35.917 1.00 83.12 84 GLU A N 1
ATOM 629 C CA . GLU A 1 84 ? 4.234 -14.245 -36.337 1.00 83.12 84 GLU A CA 1
ATOM 630 C C . GLU A 1 84 ? 4.763 -15.632 -35.974 1.00 83.12 84 GLU A C 1
ATOM 632 O O . GLU A 1 84 ? 4.460 -16.202 -34.920 1.00 83.12 84 GLU A O 1
ATOM 637 N N . ILE A 1 85 ? 5.605 -16.169 -36.853 1.00 80.50 85 ILE A N 1
ATOM 638 C CA . ILE A 1 85 ? 6.316 -17.435 -36.646 1.00 80.50 85 ILE A CA 1
ATOM 639 C C . ILE A 1 85 ? 7.552 -17.193 -35.772 1.00 80.50 85 ILE A C 1
ATOM 641 O O . ILE A 1 85 ? 7.860 -18.000 -34.898 1.00 80.50 85 ILE A O 1
ATOM 645 N N . GLY A 1 86 ? 8.223 -16.056 -35.969 1.00 81.81 86 GLY A N 1
ATOM 646 C CA . GLY A 1 86 ? 9.404 -15.657 -35.214 1.00 81.81 86 GLY A CA 1
ATOM 647 C C . GLY A 1 86 ? 10.176 -14.524 -35.890 1.00 81.81 86 GLY A C 1
ATOM 648 O O . GLY A 1 86 ? 9.769 -13.998 -36.929 1.00 81.81 86 GLY A O 1
ATOM 649 N N . LEU A 1 87 ? 11.307 -14.169 -35.288 1.00 84.81 87 LEU A N 1
ATOM 650 C CA . LEU A 1 87 ? 12.265 -13.185 -35.776 1.00 84.81 87 LEU A CA 1
ATOM 651 C C . LEU A 1 87 ? 13.503 -13.899 -36.325 1.00 84.81 87 LEU A C 1
ATOM 653 O O . LEU A 1 87 ? 14.160 -14.651 -35.611 1.00 84.81 87 LEU A O 1
ATOM 657 N N . LYS A 1 88 ? 13.865 -13.652 -37.579 1.00 84.69 88 LYS A N 1
ATOM 658 C CA . LYS A 1 88 ? 15.082 -14.182 -38.194 1.00 84.69 88 LYS A CA 1
ATOM 659 C C . LYS A 1 88 ? 16.211 -13.153 -38.111 1.00 84.69 88 LYS A C 1
ATOM 661 O O . LYS A 1 88 ? 16.119 -12.069 -38.683 1.00 84.69 88 LYS A O 1
ATOM 666 N N . LEU A 1 89 ? 17.281 -13.515 -37.410 1.00 82.38 89 LEU A N 1
ATOM 667 C CA . LEU A 1 89 ? 18.523 -12.755 -37.251 1.00 82.38 89 LEU A CA 1
ATOM 668 C C . LEU A 1 89 ? 19.641 -13.531 -37.964 1.00 82.38 89 LEU A C 1
ATOM 670 O O . LEU A 1 89 ? 20.159 -14.535 -37.460 1.00 82.38 89 LEU A O 1
ATOM 674 N N . GLY A 1 90 ? 19.939 -13.137 -39.204 1.00 80.69 90 GLY A N 1
ATOM 675 C CA . GLY A 1 90 ? 20.837 -13.883 -40.089 1.00 80.69 90 GLY A CA 1
ATOM 676 C C . GLY A 1 90 ? 20.347 -15.315 -40.349 1.00 80.69 90 GLY A C 1
ATOM 677 O O . GLY A 1 90 ? 19.281 -15.523 -40.929 1.00 80.69 90 GLY A O 1
ATOM 678 N N . ASN A 1 91 ? 21.125 -16.308 -39.901 1.00 77.56 91 ASN A N 1
ATOM 679 C CA . ASN A 1 91 ? 20.793 -17.736 -40.028 1.00 77.56 91 ASN A CA 1
ATOM 680 C C . ASN A 1 91 ? 20.029 -18.312 -38.824 1.00 77.56 91 ASN A C 1
ATOM 682 O O . ASN A 1 91 ? 19.664 -19.486 -38.846 1.00 77.56 91 ASN A O 1
ATOM 686 N N . ARG A 1 92 ? 19.791 -17.526 -37.766 1.00 82.25 92 ARG A N 1
ATOM 687 C CA . ARG A 1 92 ? 19.070 -17.979 -36.568 1.00 82.25 92 ARG A CA 1
ATOM 688 C C . ARG A 1 92 ? 17.635 -17.469 -36.595 1.00 82.25 92 ARG A C 1
ATOM 690 O O . ARG A 1 92 ? 17.400 -16.302 -36.888 1.00 82.25 92 ARG A O 1
ATOM 697 N N . THR A 1 93 ? 16.685 -18.340 -36.260 1.00 82.75 93 THR A N 1
ATOM 698 C CA . THR A 1 93 ? 15.281 -17.955 -36.068 1.00 82.75 93 THR A CA 1
ATOM 699 C C . THR A 1 93 ? 14.957 -18.012 -34.586 1.00 82.75 93 THR A C 1
ATOM 701 O O . THR A 1 93 ? 15.137 -19.040 -33.938 1.00 82.75 93 THR A O 1
ATOM 704 N N . VAL A 1 94 ? 14.503 -16.889 -34.057 1.00 82.19 94 VAL A N 1
ATOM 705 C CA . VAL A 1 94 ? 14.147 -16.674 -32.665 1.00 82.19 94 VAL A CA 1
ATOM 706 C C . VAL A 1 94 ? 12.631 -16.716 -32.539 1.00 82.19 94 VAL A C 1
ATOM 708 O O . VAL A 1 94 ? 11.919 -15.965 -33.202 1.00 82.19 94 VAL A O 1
ATOM 711 N N . VAL A 1 95 ? 12.135 -17.620 -31.699 1.00 80.06 95 VAL A N 1
ATOM 712 C CA . VAL A 1 95 ? 10.695 -17.887 -31.538 1.00 80.06 95 VAL A CA 1
ATOM 713 C C . VAL A 1 95 ? 10.189 -17.489 -30.142 1.00 80.06 95 VAL A C 1
ATOM 715 O O . VAL A 1 95 ? 8.985 -17.317 -29.953 1.00 80.06 95 VAL A O 1
ATOM 718 N N . GLY A 1 96 ? 11.097 -17.333 -29.172 1.00 79.06 96 GLY A N 1
ATOM 719 C CA . GLY A 1 96 ? 10.782 -16.923 -27.802 1.00 79.06 96 GLY A CA 1
ATOM 720 C C . GLY A 1 96 ? 10.690 -15.406 -27.633 1.00 79.06 96 GLY A C 1
ATOM 721 O O . GLY A 1 96 ? 11.146 -14.649 -28.487 1.00 79.06 96 GLY A O 1
ATOM 722 N N . ASN A 1 97 ? 10.102 -14.985 -26.513 1.00 82.06 97 ASN A N 1
ATOM 723 C CA . ASN A 1 97 ? 10.153 -13.600 -26.052 1.00 82.06 97 ASN A CA 1
ATOM 724 C C . ASN A 1 97 ? 11.438 -13.383 -25.249 1.00 82.06 97 ASN A C 1
ATOM 726 O O . ASN A 1 97 ? 11.827 -14.262 -24.478 1.00 82.06 97 ASN A O 1
ATOM 730 N N . GLY A 1 98 ? 12.064 -12.216 -25.389 1.00 83.19 98 GLY A N 1
ATOM 731 C CA . GLY A 1 98 ? 13.256 -11.872 -24.615 1.00 83.19 98 GLY A CA 1
ATOM 732 C C . GLY A 1 98 ? 14.184 -10.880 -25.307 1.00 83.19 98 GLY A C 1
ATOM 733 O O . GLY A 1 98 ? 13.866 -10.339 -26.370 1.00 83.19 98 GLY A O 1
ATOM 734 N N . LEU A 1 99 ? 15.339 -10.664 -24.677 1.00 84.06 99 LEU A N 1
ATOM 735 C CA . LEU A 1 99 ? 16.442 -9.876 -25.220 1.00 84.06 99 LEU A CA 1
ATOM 736 C C . LEU A 1 99 ? 17.292 -10.731 -26.161 1.00 84.06 99 LEU A C 1
ATOM 738 O O . LEU A 1 99 ? 17.710 -11.836 -25.810 1.00 84.06 99 LEU A O 1
ATOM 742 N N . TYR A 1 100 ? 17.593 -10.185 -27.335 1.00 85.88 100 TYR A N 1
ATOM 743 C CA . TYR A 1 100 ? 18.421 -10.825 -28.351 1.00 85.88 100 TYR A CA 1
ATOM 744 C C . TYR A 1 100 ? 19.455 -9.852 -28.896 1.00 85.88 100 TYR A C 1
ATOM 746 O O . TYR A 1 100 ? 19.121 -8.739 -29.295 1.00 85.88 100 TYR A O 1
ATOM 754 N N . GLU A 1 101 ? 20.709 -10.284 -28.963 1.00 86.12 101 GLU A N 1
ATOM 755 C CA . GLU A 1 101 ? 21.775 -9.499 -29.577 1.00 86.12 101 GLU A CA 1
ATOM 756 C C . GLU A 1 101 ? 21.752 -9.666 -31.103 1.00 86.12 101 GLU A C 1
ATOM 758 O O . GLU A 1 101 ? 21.743 -10.786 -31.629 1.00 86.12 101 GLU A O 1
ATOM 763 N N . ALA A 1 102 ? 21.734 -8.550 -31.830 1.00 83.75 102 ALA A N 1
ATOM 764 C CA . ALA A 1 102 ? 21.783 -8.565 -33.282 1.00 83.75 102 ALA A CA 1
ATOM 765 C C . ALA A 1 102 ? 23.207 -8.877 -33.765 1.00 83.75 102 ALA A C 1
ATOM 767 O O . ALA A 1 102 ? 24.141 -8.105 -33.568 1.00 83.75 102 ALA A O 1
ATOM 768 N N . ASN A 1 103 ? 23.367 -10.004 -34.456 1.00 83.88 103 ASN A N 1
ATOM 769 C CA . ASN A 1 103 ? 24.617 -10.412 -35.106 1.00 83.88 103 ASN A CA 1
ATOM 770 C C . ASN A 1 103 ? 24.720 -9.948 -36.572 1.00 83.88 103 ASN A C 1
ATOM 772 O O . ASN A 1 103 ? 25.770 -10.081 -37.196 1.00 83.88 103 ASN A O 1
ATOM 776 N N . THR A 1 104 ? 23.628 -9.426 -37.130 1.00 84.25 104 THR A N 1
ATOM 777 C CA . THR A 1 104 ? 23.518 -8.951 -38.512 1.00 84.25 104 THR A CA 1
ATOM 778 C C . THR A 1 104 ? 22.916 -7.555 -38.554 1.00 84.25 104 THR A C 1
ATOM 780 O O . THR A 1 104 ? 22.267 -7.132 -37.607 1.00 84.25 104 THR A O 1
ATOM 783 N N . SER A 1 105 ? 23.066 -6.858 -39.683 1.00 83.62 105 SER A N 1
ATOM 784 C CA . SER A 1 105 ? 22.505 -5.513 -39.900 1.00 83.62 105 SER A CA 1
ATOM 785 C C . SER A 1 105 ? 21.012 -5.496 -40.269 1.00 83.62 105 SER A C 1
ATOM 787 O O . SER A 1 105 ? 20.412 -4.438 -40.470 1.00 83.62 105 SER A O 1
ATOM 789 N N . ARG A 1 106 ? 20.401 -6.677 -40.411 1.00 85.19 106 ARG A N 1
ATOM 790 C CA . ARG A 1 106 ? 18.995 -6.858 -40.788 1.00 85.19 106 ARG A CA 1
ATOM 791 C C . ARG A 1 106 ? 18.351 -7.927 -39.919 1.00 85.19 106 ARG A C 1
ATOM 793 O O . ARG A 1 106 ? 18.953 -8.980 -39.700 1.00 85.19 106 ARG A O 1
ATOM 800 N N . ALA A 1 107 ? 17.128 -7.655 -39.487 1.00 84.00 107 ALA A N 1
ATOM 801 C CA . ALA A 1 107 ? 16.254 -8.598 -38.810 1.00 84.00 107 ALA A CA 1
ATOM 802 C C . ALA A 1 107 ? 14.973 -8.757 -39.636 1.00 84.00 107 ALA A C 1
ATOM 804 O O . ALA A 1 107 ? 14.426 -7.767 -40.118 1.00 84.00 107 ALA A O 1
ATOM 805 N N . ILE A 1 108 ? 14.519 -9.991 -39.843 1.00 84.44 108 ILE A N 1
ATOM 806 C CA . ILE A 1 108 ? 13.354 -10.291 -40.684 1.00 84.44 108 ILE A CA 1
ATOM 807 C C . ILE A 1 108 ? 12.261 -10.886 -39.806 1.00 84.44 108 ILE A C 1
ATOM 809 O O . ILE A 1 108 ? 12.438 -11.955 -39.224 1.00 84.44 108 ILE A O 1
ATOM 813 N N . LEU A 1 109 ? 11.127 -10.206 -39.708 1.00 83.00 109 LEU A N 1
ATOM 814 C CA . LEU A 1 109 ? 9.936 -10.734 -39.054 1.00 83.00 109 LEU A CA 1
ATOM 815 C C . LEU A 1 109 ? 9.166 -11.618 -40.026 1.00 83.00 109 LEU A C 1
ATOM 817 O O . LEU A 1 109 ? 8.833 -11.180 -41.125 1.00 83.00 109 LEU A O 1
ATOM 821 N N . LEU A 1 110 ? 8.879 -12.847 -39.604 1.00 81.88 110 LEU A N 1
ATOM 822 C CA . LEU A 1 110 ? 8.173 -13.835 -40.411 1.00 81.88 110 LEU A CA 1
ATOM 823 C C . LEU A 1 110 ? 6.701 -13.876 -40.000 1.00 81.88 110 LEU A C 1
ATOM 825 O O . LEU A 1 110 ? 6.377 -14.295 -38.882 1.00 81.88 110 LEU A O 1
ATOM 829 N N . ALA A 1 111 ? 5.805 -13.469 -40.898 1.00 80.31 111 ALA A N 1
ATOM 830 C CA . ALA A 1 111 ? 4.371 -13.572 -40.667 1.00 80.31 111 ALA A CA 1
ATOM 831 C C . ALA A 1 111 ? 3.908 -15.038 -40.735 1.00 80.31 111 ALA A C 1
ATOM 833 O O . ALA A 1 111 ? 4.401 -15.844 -41.520 1.00 80.31 111 ALA A O 1
ATOM 834 N N . SER A 1 112 ? 2.910 -15.383 -39.926 1.00 79.50 112 SER A N 1
ATOM 835 C CA . SER A 1 112 ? 2.292 -16.712 -39.884 1.00 79.50 112 SER A CA 1
ATOM 836 C C . SER A 1 112 ? 1.435 -17.005 -41.111 1.00 79.50 112 SER A C 1
ATOM 838 O O . SER A 1 112 ? 1.228 -18.171 -41.434 1.00 79.50 112 SER A O 1
ATOM 840 N N . ALA A 1 113 ? 0.899 -15.971 -41.760 1.00 75.44 113 ALA A N 1
ATOM 841 C CA . ALA A 1 113 ? 0.104 -16.083 -42.974 1.00 75.44 113 ALA A CA 1
ATOM 842 C C . ALA A 1 113 ? 0.169 -14.771 -43.764 1.00 75.44 113 ALA A C 1
ATOM 844 O O . ALA A 1 113 ? 0.226 -13.687 -43.181 1.00 75.44 113 ALA A O 1
ATOM 845 N N . LYS A 1 114 ? 0.119 -14.871 -45.093 1.00 72.44 114 LYS A N 1
ATOM 846 C CA . LYS A 1 114 ? 0.148 -13.718 -46.000 1.00 72.44 114 LYS A CA 1
ATOM 847 C C . LYS A 1 114 ? -1.072 -12.812 -45.770 1.00 72.44 114 LYS A C 1
ATOM 849 O O . LYS A 1 114 ? -2.195 -13.309 -45.722 1.00 72.44 114 LYS A O 1
ATOM 854 N N . GLY A 1 115 ? -0.855 -11.501 -45.642 1.00 71.88 115 GLY A N 1
ATOM 855 C CA . GLY A 1 115 ? -1.917 -10.497 -45.505 1.00 71.88 115 GLY A CA 1
ATOM 856 C C . GLY A 1 115 ? -2.472 -10.305 -44.089 1.00 71.88 115 GLY A C 1
ATOM 857 O O . GLY A 1 115 ? -3.355 -9.469 -43.901 1.00 71.88 115 GLY A O 1
ATOM 858 N N . LYS A 1 116 ? -1.982 -11.041 -43.079 1.00 77.12 116 LYS A N 1
ATOM 859 C CA . LYS A 1 116 ? -2.321 -10.756 -41.676 1.00 77.12 116 LYS A CA 1
ATOM 860 C C . LYS A 1 116 ? -1.423 -9.641 -41.130 1.00 77.12 116 LYS A C 1
ATOM 862 O O . LYS A 1 116 ? -0.228 -9.650 -41.411 1.00 77.12 116 LYS A O 1
ATOM 867 N N . PRO A 1 117 ? -1.964 -8.712 -40.323 1.00 78.94 117 PRO A N 1
ATOM 868 C CA . PRO A 1 117 ? -1.163 -7.649 -39.738 1.00 78.94 117 PRO A CA 1
ATOM 869 C C . PRO A 1 117 ? -0.160 -8.206 -38.721 1.00 78.94 117 PRO A C 1
ATOM 871 O O . PRO A 1 117 ? -0.525 -9.038 -37.882 1.00 78.94 117 PRO A O 1
ATOM 874 N N . ILE A 1 118 ? 1.074 -7.703 -38.764 1.00 78.94 118 ILE A N 1
ATOM 875 C CA . ILE A 1 118 ? 2.114 -8.019 -37.784 1.00 78.94 118 ILE A CA 1
ATOM 876 C C . ILE A 1 118 ? 1.789 -7.340 -36.455 1.00 78.94 118 ILE A C 1
ATOM 878 O O . ILE A 1 118 ? 1.657 -6.127 -36.367 1.00 78.94 118 ILE A O 1
ATOM 882 N N . THR A 1 119 ? 1.679 -8.143 -35.413 1.00 81.56 119 THR A N 1
ATOM 883 C CA . THR A 1 119 ? 1.411 -7.804 -34.013 1.00 81.56 119 THR A CA 1
ATOM 884 C C . THR A 1 119 ? 2.633 -7.955 -33.105 1.00 81.56 119 THR A C 1
ATOM 886 O O . THR A 1 119 ? 2.556 -7.617 -31.924 1.00 81.56 119 THR A O 1
ATOM 889 N N . ALA A 1 120 ? 3.753 -8.462 -33.621 1.00 83.00 120 ALA A N 1
ATOM 890 C CA . ALA A 1 120 ? 5.001 -8.512 -32.868 1.00 83.00 120 ALA A CA 1
ATOM 891 C C . ALA A 1 120 ? 5.582 -7.110 -32.645 1.00 83.00 120 ALA A C 1
ATOM 893 O O . ALA A 1 120 ? 5.405 -6.219 -33.477 1.00 83.00 120 ALA A O 1
ATOM 894 N N . SER A 1 121 ? 6.313 -6.939 -31.544 1.00 83.94 121 SER A N 1
ATOM 895 C CA . SER A 1 121 ? 7.078 -5.725 -31.270 1.00 83.94 121 SER A CA 1
ATOM 896 C C . SER A 1 121 ? 8.572 -6.028 -31.197 1.00 83.94 121 SER A C 1
ATOM 898 O O . SER A 1 121 ? 9.010 -7.064 -30.686 1.00 83.94 121 SER A O 1
ATOM 900 N N . LEU A 1 122 ? 9.357 -5.102 -31.743 1.00 86.31 122 LEU A N 1
ATOM 901 C CA . LEU A 1 122 ? 10.811 -5.113 -31.671 1.00 86.31 122 LEU A CA 1
ATOM 902 C C . LEU A 1 122 ? 11.270 -3.746 -31.170 1.00 86.31 122 LEU A C 1
ATOM 904 O O . LEU A 1 122 ? 10.985 -2.720 -31.795 1.00 86.31 122 LEU A O 1
ATOM 908 N N . ARG A 1 123 ? 11.958 -3.736 -30.030 1.00 89.00 123 ARG A N 1
ATOM 909 C CA . ARG A 1 123 ? 12.450 -2.522 -29.371 1.00 89.00 123 ARG A CA 1
ATOM 910 C C . ARG A 1 123 ? 13.942 -2.637 -29.106 1.00 89.00 123 ARG A C 1
ATOM 912 O O . ARG A 1 123 ? 14.408 -3.696 -28.704 1.00 89.00 123 ARG A O 1
ATOM 919 N N . LEU A 1 124 ? 14.679 -1.555 -29.328 1.00 89.75 124 LEU A N 1
ATOM 920 C CA . LEU A 1 124 ? 16.105 -1.471 -29.002 1.00 89.75 124 LEU A CA 1
ATOM 921 C C . LEU A 1 124 ? 16.287 -1.280 -27.486 1.00 89.75 124 LEU A C 1
ATOM 923 O O . LEU A 1 124 ? 15.545 -0.505 -26.890 1.00 89.75 124 LEU A O 1
ATOM 927 N N . GLU A 1 125 ? 17.249 -1.961 -26.863 1.00 89.31 125 GLU A N 1
ATOM 928 C CA . GLU A 1 125 ? 17.676 -1.659 -25.489 1.00 89.31 125 GLU A CA 1
ATOM 929 C C . GLU A 1 125 ? 18.433 -0.323 -25.480 1.00 89.31 125 GLU A C 1
ATOM 931 O O . GLU A 1 125 ? 19.410 -0.150 -26.213 1.00 89.31 125 GLU A O 1
ATOM 936 N N . ALA A 1 126 ? 17.965 0.629 -24.672 1.00 89.25 126 ALA A N 1
ATOM 937 C CA . ALA A 1 126 ? 18.590 1.936 -24.543 1.00 89.25 126 ALA A CA 1
ATOM 938 C C . ALA A 1 126 ? 19.932 1.805 -23.812 1.00 89.25 126 ALA A C 1
ATOM 940 O O . ALA A 1 126 ? 20.015 1.230 -22.726 1.00 89.25 126 ALA A O 1
ATOM 941 N N . SER A 1 127 ? 20.983 2.372 -24.397 1.00 88.00 127 SER A N 1
ATOM 942 C CA . SER A 1 127 ? 22.319 2.427 -23.804 1.00 88.00 127 SER A CA 1
ATOM 943 C C . SER A 1 127 ? 22.660 3.846 -23.386 1.00 88.00 127 SER A C 1
ATOM 945 O O . SER A 1 127 ? 22.281 4.800 -24.066 1.00 88.00 127 SER A O 1
ATOM 947 N N . VAL A 1 128 ? 23.444 3.988 -22.323 1.00 89.62 128 VAL A N 1
ATOM 948 C CA . VAL A 1 128 ? 24.002 5.283 -21.934 1.00 89.62 128 VAL A CA 1
ATOM 949 C C . VAL A 1 128 ? 25.241 5.581 -22.776 1.00 89.62 128 VAL A C 1
ATOM 951 O O . VAL A 1 128 ? 26.155 4.764 -22.856 1.00 89.62 128 VAL A O 1
ATOM 954 N N . VAL A 1 129 ? 25.247 6.749 -23.416 1.00 90.19 129 VAL A N 1
ATOM 955 C CA . VAL A 1 129 ? 26.303 7.224 -24.325 1.00 90.19 129 VAL A CA 1
ATOM 956 C C . VAL A 1 129 ? 27.170 8.290 -23.667 1.00 90.19 129 VAL A C 1
ATOM 958 O O . VAL A 1 129 ? 28.368 8.348 -23.930 1.00 90.19 129 VAL A O 1
ATOM 961 N N . ALA A 1 130 ? 26.578 9.128 -22.816 1.00 88.69 130 ALA A N 1
ATOM 962 C CA . ALA A 1 130 ? 27.295 10.170 -22.091 1.00 88.69 130 ALA A CA 1
ATOM 963 C C . ALA A 1 130 ? 26.784 10.289 -20.656 1.00 88.69 130 ALA A C 1
ATOM 965 O O . ALA A 1 130 ? 25.607 10.034 -20.380 1.00 88.69 130 ALA A O 1
ATOM 966 N N . ILE A 1 131 ? 27.699 10.652 -19.760 1.00 90.62 131 ILE A N 1
ATOM 967 C CA . ILE A 1 131 ? 27.484 10.744 -18.320 1.00 90.62 131 ILE A CA 1
ATOM 968 C C . ILE A 1 131 ? 28.161 12.022 -17.842 1.00 90.62 131 ILE A C 1
ATOM 970 O O . ILE A 1 131 ? 29.390 12.122 -17.848 1.00 90.62 131 ILE A O 1
ATOM 974 N N . ASP A 1 132 ? 27.352 12.977 -17.406 1.00 89.44 132 ASP A N 1
ATOM 975 C CA . ASP A 1 132 ? 27.820 14.253 -16.880 1.00 89.44 132 ASP A CA 1
ATOM 976 C C . ASP A 1 132 ? 27.389 14.378 -15.423 1.00 89.44 132 ASP A C 1
ATOM 978 O O . ASP A 1 132 ? 26.207 14.263 -15.107 1.00 89.44 132 ASP A O 1
ATOM 982 N N . VAL A 1 133 ? 28.340 14.605 -14.518 1.00 89.19 133 VAL A N 1
ATOM 983 C CA . VAL A 1 133 ? 28.057 14.779 -13.088 1.00 89.19 133 VAL A CA 1
ATOM 984 C C . VAL A 1 133 ? 28.334 16.221 -12.706 1.00 89.19 133 VAL A C 1
ATOM 986 O O . VAL A 1 133 ? 29.437 16.722 -12.906 1.00 89.19 133 VAL A O 1
ATOM 989 N N . THR A 1 134 ? 27.335 16.903 -12.156 1.00 87.25 134 THR A N 1
ATOM 990 C CA . THR A 1 134 ? 27.468 18.268 -11.635 1.00 87.25 134 THR A CA 1
ATOM 991 C C . THR A 1 134 ? 26.723 18.360 -10.312 1.00 87.25 134 THR A C 1
ATOM 993 O O . THR A 1 134 ? 25.531 18.077 -10.261 1.00 87.25 134 THR A O 1
ATOM 996 N N . ASN A 1 135 ? 27.410 18.755 -9.236 1.00 85.69 135 ASN A N 1
ATOM 997 C CA . ASN A 1 135 ? 26.818 18.928 -7.901 1.00 85.69 135 ASN A CA 1
ATOM 998 C C . ASN A 1 135 ? 26.002 17.703 -7.426 1.00 85.69 135 ASN A C 1
ATOM 1000 O O . ASN A 1 135 ? 24.847 17.843 -7.030 1.00 85.69 135 ASN A O 1
ATOM 1004 N N . ASN A 1 136 ? 26.587 16.502 -7.513 1.00 86.81 136 ASN A N 1
ATOM 1005 C CA . ASN A 1 136 ? 25.955 15.209 -7.188 1.00 86.81 136 ASN A CA 1
ATOM 1006 C C . ASN A 1 136 ? 24.708 14.854 -8.018 1.00 86.81 136 ASN A C 1
ATOM 1008 O O . ASN A 1 136 ? 24.019 13.882 -7.712 1.00 86.81 136 ASN A O 1
ATOM 1012 N N . ILE A 1 137 ? 24.425 15.594 -9.089 1.00 89.00 137 ILE A N 1
ATOM 1013 C CA . ILE A 1 137 ? 23.400 15.242 -10.069 1.00 89.00 137 ILE A CA 1
ATOM 1014 C C . ILE A 1 137 ? 24.105 14.639 -11.278 1.00 89.00 137 ILE A C 1
ATOM 1016 O O . ILE A 1 137 ? 24.903 15.304 -11.940 1.00 89.00 137 ILE A O 1
ATOM 1020 N N . ALA A 1 138 ? 23.811 13.374 -11.558 1.00 90.69 138 ALA A N 1
ATOM 1021 C CA . ALA A 1 138 ? 24.272 12.685 -12.751 1.00 90.69 138 ALA A CA 1
ATOM 1022 C C . ALA A 1 138 ? 23.219 12.786 -13.851 1.00 90.69 138 ALA A C 1
ATOM 1024 O O . ALA A 1 138 ? 22.124 12.246 -13.713 1.00 90.69 138 ALA A O 1
ATOM 1025 N N . THR A 1 139 ? 23.581 13.439 -14.950 1.00 91.75 139 THR A N 1
ATOM 1026 C CA . THR A 1 139 ? 22.798 13.496 -16.182 1.00 91.75 139 THR A CA 1
ATOM 1027 C C . THR A 1 139 ? 23.287 12.397 -17.119 1.00 91.75 139 THR A C 1
ATOM 1029 O O . THR A 1 139 ? 24.433 12.398 -17.568 1.00 91.75 139 THR A O 1
ATOM 1032 N N . LEU A 1 140 ? 22.417 11.434 -17.401 1.00 92.38 140 LEU A N 1
ATOM 1033 C CA . LEU A 1 140 ? 22.668 10.315 -18.298 1.00 92.38 140 LEU A CA 1
ATOM 1034 C C . LEU A 1 140 ? 22.019 10.603 -19.644 1.00 92.38 140 LEU A C 1
ATOM 1036 O O . LEU A 1 140 ? 20.807 10.798 -19.721 1.00 92.38 140 LEU A O 1
ATOM 1040 N N . THR A 1 141 ? 22.814 10.589 -20.710 1.00 91.75 141 THR A N 1
ATOM 1041 C CA . THR A 1 141 ? 22.315 10.697 -22.082 1.00 91.75 141 THR A CA 1
ATOM 1042 C C . THR A 1 141 ? 22.263 9.315 -22.711 1.00 91.75 141 THR A C 1
ATOM 1044 O O . THR A 1 141 ? 23.266 8.606 -22.777 1.00 91.75 141 THR A O 1
ATOM 1047 N N . THR A 1 142 ? 21.085 8.941 -23.188 1.00 91.69 142 THR A N 1
ATOM 1048 C CA . THR A 1 142 ? 20.812 7.681 -23.882 1.00 91.69 142 THR A CA 1
ATOM 1049 C C . THR A 1 142 ? 20.880 7.854 -25.397 1.00 91.69 142 THR A C 1
ATOM 1051 O O . THR A 1 142 ? 20.661 8.945 -25.926 1.00 91.69 142 THR A O 1
ATOM 1054 N N . ASP A 1 143 ? 21.202 6.776 -26.109 1.00 90.50 143 ASP A N 1
ATOM 1055 C CA . ASP A 1 143 ? 21.252 6.753 -27.577 1.00 90.50 143 ASP A CA 1
ATOM 1056 C C . ASP A 1 143 ? 19.871 6.826 -28.238 1.00 90.50 143 ASP A C 1
ATOM 1058 O O . ASP A 1 143 ? 19.743 7.314 -29.362 1.00 90.50 143 ASP A O 1
ATOM 1062 N N . VAL A 1 144 ? 18.838 6.345 -27.548 1.00 90.06 144 VAL A N 1
ATOM 1063 C CA . VAL A 1 144 ? 17.446 6.360 -27.999 1.00 90.06 144 VAL A CA 1
ATOM 1064 C C . VAL A 1 144 ? 16.503 6.784 -26.891 1.00 90.06 144 VAL A C 1
ATOM 1066 O O . VAL A 1 144 ? 16.829 6.688 -25.713 1.00 90.06 144 VAL A O 1
ATOM 1069 N N . SER A 1 145 ? 15.290 7.186 -27.273 1.00 87.25 145 SER A N 1
ATOM 1070 C CA . SER A 1 145 ? 14.315 7.636 -26.290 1.00 87.25 145 SER A CA 1
ATOM 1071 C C . SER A 1 145 ? 13.908 6.532 -25.325 1.00 87.25 145 SER A C 1
ATOM 1073 O O . SER A 1 145 ? 13.355 5.524 -25.749 1.00 87.25 145 SER A O 1
ATOM 1075 N N . HIS A 1 146 ? 14.140 6.730 -24.031 1.00 86.75 146 HIS A N 1
ATOM 1076 C CA . HIS A 1 146 ? 13.978 5.688 -23.013 1.00 86.75 146 HIS A CA 1
ATOM 1077 C C . HIS A 1 146 ? 12.545 5.563 -22.451 1.00 86.75 146 HIS A C 1
ATOM 1079 O O . HIS A 1 146 ? 12.241 4.603 -21.739 1.00 86.75 146 HIS A O 1
ATOM 1085 N N . GLY A 1 147 ? 11.661 6.538 -22.717 1.00 84.69 147 GLY A N 1
ATOM 1086 C CA . GLY A 1 147 ? 10.262 6.534 -22.255 1.00 84.69 147 GLY A CA 1
ATOM 1087 C C . GLY A 1 147 ? 10.096 6.397 -20.733 1.00 84.69 147 GLY A C 1
ATOM 1088 O O . GLY A 1 147 ? 9.159 5.747 -20.269 1.00 84.69 147 GLY A O 1
ATOM 1089 N N . LEU A 1 148 ? 11.041 6.945 -19.967 1.00 88.38 148 LEU A N 1
ATOM 1090 C CA . LEU A 1 148 ? 11.023 6.931 -18.502 1.00 88.38 148 LEU A CA 1
ATOM 1091 C C . LEU A 1 148 ? 10.313 8.193 -18.028 1.00 88.38 148 LEU A C 1
ATOM 1093 O O . LEU A 1 148 ? 10.324 9.206 -18.723 1.00 88.38 148 LEU A O 1
ATOM 1097 N N . LEU A 1 149 ? 9.675 8.107 -16.867 1.00 87.06 149 LEU A N 1
ATOM 1098 C CA . LEU A 1 149 ? 8.916 9.213 -16.298 1.00 87.06 149 LEU A CA 1
ATOM 1099 C C . LEU A 1 149 ? 9.600 9.749 -15.045 1.00 87.06 149 LEU A C 1
ATOM 1101 O O . LEU A 1 149 ? 10.306 9.025 -14.341 1.00 87.06 149 LEU A O 1
ATOM 1105 N N . TRP A 1 150 ? 9.336 11.019 -14.758 1.00 86.88 150 TRP A N 1
ATOM 1106 C CA . TRP A 1 150 ? 9.732 11.653 -13.510 1.00 86.88 150 TRP A CA 1
ATOM 1107 C C . TRP A 1 150 ? 9.216 10.857 -12.297 1.00 86.88 150 TRP A C 1
ATOM 1109 O O . TRP A 1 150 ? 8.085 10.363 -12.317 1.00 86.88 150 TRP A O 1
ATOM 1119 N N . GLY A 1 151 ? 10.053 10.698 -11.266 1.00 83.81 151 GLY A N 1
ATOM 1120 C CA . GLY A 1 151 ? 9.733 9.928 -10.056 1.00 83.81 151 GLY A CA 1
ATOM 1121 C C . GLY A 1 151 ? 9.787 8.403 -10.223 1.00 83.81 151 GLY A C 1
ATOM 1122 O O . GLY A 1 151 ? 9.562 7.666 -9.262 1.00 83.81 151 GLY A O 1
ATOM 1123 N N . GLN A 1 152 ? 10.092 7.882 -11.420 1.00 87.31 152 GLN A N 1
ATOM 1124 C CA . GLN A 1 152 ? 10.378 6.455 -11.575 1.00 87.31 152 GLN A CA 1
ATOM 1125 C C . GLN A 1 152 ? 11.757 6.111 -11.018 1.00 87.31 152 GLN A C 1
ATOM 1127 O O . GLN A 1 152 ? 12.706 6.887 -11.094 1.00 87.31 152 GLN A O 1
ATOM 1132 N N . PHE A 1 153 ? 11.879 4.891 -10.502 1.00 87.69 153 PHE A N 1
ATOM 1133 C CA . PHE A 1 153 ? 13.161 4.339 -10.083 1.00 87.69 153 PHE A CA 1
ATOM 1134 C C . PHE A 1 153 ? 13.852 3.598 -11.227 1.00 87.69 153 PHE A C 1
ATOM 1136 O O . PHE A 1 153 ? 13.198 2.864 -11.972 1.00 87.69 153 PHE A O 1
ATOM 1143 N N . ILE A 1 154 ? 15.174 3.736 -11.311 1.00 90.00 154 ILE A N 1
ATOM 1144 C CA . ILE A 1 154 ? 16.054 2.967 -12.195 1.00 90.00 154 ILE A CA 1
ATOM 1145 C C . ILE A 1 154 ? 17.106 2.236 -11.373 1.00 90.00 154 ILE A C 1
ATOM 1147 O O . ILE A 1 154 ? 17.603 2.754 -10.375 1.00 90.00 154 ILE A O 1
ATOM 1151 N N . ARG A 1 155 ? 17.461 1.025 -11.792 1.00 89.12 155 ARG A N 1
ATOM 1152 C CA . ARG A 1 155 ? 18.628 0.320 -11.282 1.00 89.12 155 ARG A CA 1
ATOM 1153 C C . ARG A 1 155 ? 19.815 0.599 -12.190 1.00 89.12 155 ARG A C 1
ATOM 1155 O O . ARG A 1 155 ? 19.762 0.335 -13.391 1.00 89.12 155 ARG A O 1
ATOM 1162 N N . VAL A 1 156 ? 20.888 1.079 -11.580 1.00 89.50 156 VAL A N 1
ATOM 1163 C CA . VAL A 1 156 ? 22.211 1.183 -12.184 1.00 89.50 156 VAL A CA 1
ATOM 1164 C C . VAL A 1 156 ? 23.022 -0.032 -11.739 1.00 89.50 156 VAL A C 1
ATOM 1166 O O . VAL A 1 156 ? 23.070 -0.364 -10.551 1.00 89.50 156 VAL A O 1
ATOM 1169 N N . SER A 1 157 ? 23.620 -0.714 -12.708 1.00 87.31 157 SER A N 1
ATOM 1170 C CA . SER A 1 157 ? 24.443 -1.914 -12.520 1.00 87.31 157 SER A CA 1
ATOM 1171 C C . SER A 1 157 ? 25.684 -1.851 -13.409 1.00 87.31 157 SER A C 1
ATOM 1173 O O . SER A 1 157 ? 25.706 -1.084 -14.37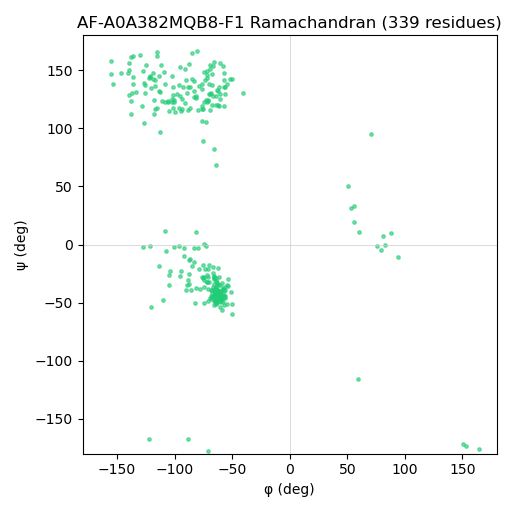2 1.00 87.31 157 SER A O 1
ATOM 1175 N N . ASP A 1 158 ? 26.705 -2.647 -13.086 1.00 85.56 158 ASP A N 1
ATOM 1176 C CA . ASP A 1 158 ? 27.975 -2.721 -13.823 1.00 85.56 158 ASP A CA 1
ATOM 1177 C C . ASP A 1 158 ? 28.669 -1.364 -14.023 1.00 85.56 158 ASP A C 1
ATOM 1179 O O . ASP A 1 158 ? 29.339 -1.144 -15.035 1.00 85.56 158 ASP A O 1
ATOM 1183 N N . ALA A 1 159 ? 28.498 -0.446 -13.064 1.00 86.94 159 ALA A N 1
ATOM 1184 C CA . ALA A 1 159 ? 29.200 0.825 -13.078 1.00 86.94 159 ALA A CA 1
ATOM 1185 C C . ALA A 1 159 ? 30.695 0.639 -12.788 1.00 86.94 159 ALA A C 1
ATOM 1187 O O . ALA A 1 159 ? 31.075 -0.126 -11.898 1.00 86.94 159 ALA A O 1
ATOM 1188 N N . ASP A 1 160 ? 31.540 1.361 -13.522 1.00 85.62 160 ASP A N 1
ATOM 1189 C CA . ASP A 1 160 ? 32.998 1.350 -13.362 1.00 85.62 160 ASP A CA 1
ATOM 1190 C C . ASP A 1 160 ? 33.488 2.122 -12.126 1.00 85.62 160 ASP A C 1
ATOM 1192 O O . ASP A 1 160 ? 34.607 1.900 -11.665 1.00 85.62 160 ASP A O 1
ATOM 1196 N N . GLN A 1 161 ? 32.646 2.993 -11.569 1.00 83.31 161 GLN A N 1
ATOM 1197 C CA . GLN A 1 161 ? 32.938 3.817 -10.398 1.00 83.31 161 GLN A CA 1
ATOM 1198 C C . GLN A 1 161 ? 32.077 3.421 -9.191 1.00 83.31 161 GLN A C 1
ATOM 1200 O O . GLN A 1 161 ? 30.899 3.069 -9.318 1.00 83.31 161 GLN A O 1
ATOM 1205 N N . SER A 1 162 ? 32.648 3.520 -7.988 1.00 78.31 162 SER A N 1
ATOM 1206 C CA . SER A 1 162 ? 31.909 3.320 -6.736 1.00 78.31 162 SER A CA 1
ATOM 1207 C C . SER A 1 162 ? 30.872 4.428 -6.515 1.00 78.31 162 SER A C 1
ATOM 1209 O O . SER A 1 162 ? 31.096 5.572 -6.898 1.00 78.31 162 SER A O 1
ATOM 1211 N N . GLY A 1 163 ? 29.740 4.093 -5.888 1.00 79.75 163 GLY A N 1
ATOM 1212 C CA . GLY A 1 163 ? 28.645 5.039 -5.603 1.00 79.75 163 GLY A CA 1
ATOM 1213 C C . GLY A 1 163 ? 27.527 5.065 -6.654 1.00 79.75 163 GLY A C 1
ATOM 1214 O O . GLY A 1 163 ? 26.451 5.598 -6.399 1.00 79.75 163 GLY A O 1
ATOM 1215 N N . TRP A 1 164 ? 27.738 4.427 -7.809 1.00 85.44 164 TRP A N 1
ATOM 1216 C CA . TRP A 1 164 ? 26.751 4.362 -8.890 1.00 85.44 164 TRP A CA 1
ATOM 1217 C C . TRP A 1 164 ? 25.810 3.163 -8.797 1.00 85.44 164 TRP A C 1
ATOM 1219 O O . TRP A 1 164 ? 24.626 3.294 -9.087 1.00 85.44 164 TRP A O 1
ATOM 1229 N N . ASN A 1 165 ? 26.307 1.987 -8.407 1.00 86.75 165 ASN A N 1
ATOM 1230 C CA . ASN A 1 165 ? 25.486 0.775 -8.377 1.00 86.75 165 ASN A CA 1
ATOM 1231 C C . ASN A 1 165 ? 24.392 0.881 -7.308 1.00 86.75 165 ASN A C 1
ATOM 1233 O O . ASN A 1 165 ? 24.672 1.151 -6.143 1.00 86.75 165 ASN A O 1
ATOM 1237 N N . GLY A 1 166 ? 23.143 0.630 -7.693 1.00 85.25 166 GLY A N 1
ATOM 1238 C CA . GLY A 1 166 ? 22.007 0.780 -6.790 1.00 85.25 166 GLY A CA 1
ATOM 1239 C C . GLY A 1 166 ? 20.718 1.144 -7.510 1.00 85.25 166 GLY A C 1
ATOM 1240 O O . GLY A 1 166 ? 20.638 1.106 -8.735 1.00 85.25 166 GLY A O 1
ATOM 1241 N N . ILE A 1 167 ? 19.689 1.466 -6.727 1.00 87.38 167 ILE A N 1
ATOM 1242 C CA . ILE A 1 167 ? 18.411 1.962 -7.241 1.00 87.38 167 ILE A CA 1
ATOM 1243 C C . ILE A 1 167 ? 18.336 3.457 -6.956 1.00 87.38 167 ILE A C 1
ATOM 1245 O O . ILE A 1 167 ? 18.359 3.847 -5.787 1.00 87.38 167 ILE A O 1
ATOM 1249 N N . HIS A 1 168 ? 18.162 4.242 -8.012 1.00 88.44 168 HIS A N 1
ATOM 1250 C CA . HIS A 1 168 ? 18.117 5.700 -7.986 1.00 88.44 168 HIS A CA 1
ATOM 1251 C C . HIS A 1 168 ? 16.770 6.207 -8.490 1.00 88.44 168 HIS A C 1
ATOM 1253 O O . HIS A 1 168 ? 16.141 5.573 -9.338 1.00 88.44 168 HIS A O 1
ATOM 1259 N N . GLU A 1 169 ? 16.314 7.330 -7.946 1.00 89.56 169 GLU A N 1
ATOM 1260 C CA . GLU A 1 169 ? 15.098 8.014 -8.391 1.00 89.56 169 GLU A CA 1
ATOM 1261 C C . GLU A 1 169 ? 15.431 8.998 -9.514 1.00 89.56 169 GLU A C 1
ATOM 1263 O O . GLU A 1 169 ? 16.416 9.734 -9.428 1.00 89.56 169 GLU A O 1
ATOM 1268 N N . ILE A 1 170 ? 14.607 9.013 -10.562 1.00 90.44 170 ILE A N 1
ATOM 1269 C CA . ILE A 1 170 ? 14.712 9.987 -11.647 1.00 90.44 170 ILE A CA 1
ATOM 1270 C C . ILE A 1 170 ? 14.152 11.326 -11.168 1.00 90.44 170 ILE A C 1
ATOM 1272 O O . ILE A 1 170 ? 12.954 11.444 -10.897 1.00 90.44 170 ILE A O 1
ATOM 1276 N N . THR A 1 171 ? 15.009 12.342 -11.120 1.00 89.69 171 THR A N 1
ATOM 1277 C CA . THR A 1 171 ? 14.650 13.696 -10.677 1.00 89.69 171 THR A CA 1
ATOM 1278 C C . THR A 1 171 ? 14.295 14.640 -11.810 1.00 89.69 171 THR A C 1
ATOM 1280 O O . THR A 1 171 ? 13.511 15.562 -11.601 1.00 89.69 171 THR A O 1
ATOM 1283 N N . ASP A 1 172 ? 14.834 14.399 -12.999 1.00 89.75 172 ASP A N 1
ATOM 1284 C CA . ASP A 1 172 ? 14.483 15.108 -14.225 1.00 89.75 172 ASP A CA 1
ATOM 1285 C C . ASP A 1 172 ? 14.590 14.146 -15.408 1.00 89.75 172 ASP A C 1
ATOM 1287 O O . ASP A 1 172 ? 15.393 13.209 -15.393 1.00 89.75 172 ASP A O 1
ATOM 1291 N N . THR A 1 173 ? 13.752 14.332 -16.421 1.00 91.94 173 THR A N 1
ATOM 1292 C CA . THR A 1 173 ? 13.758 13.474 -17.597 1.00 91.94 173 THR A CA 1
ATOM 1293 C C . THR A 1 173 ? 13.235 14.184 -18.837 1.00 91.94 173 THR A C 1
ATOM 1295 O O . THR A 1 173 ? 12.236 14.900 -18.816 1.00 91.94 173 THR A O 1
ATOM 1298 N N . THR A 1 174 ? 13.919 13.946 -19.947 1.00 90.75 174 THR A N 1
ATOM 1299 C CA . THR A 1 174 ? 13.549 14.379 -21.292 1.00 90.75 174 THR A CA 1
ATOM 1300 C C . THR A 1 174 ? 13.439 13.153 -22.200 1.00 90.75 174 THR A C 1
ATOM 1302 O O . THR A 1 174 ? 13.418 12.015 -21.739 1.00 90.75 174 THR A O 1
ATOM 1305 N N . THR A 1 175 ? 13.369 13.359 -23.515 1.00 88.12 175 THR A N 1
ATOM 1306 C CA . THR A 1 175 ? 13.281 12.265 -24.486 1.00 88.12 175 THR A CA 1
ATOM 1307 C C . THR A 1 175 ? 14.465 11.302 -24.387 1.00 88.12 175 THR A C 1
ATOM 1309 O O . THR A 1 175 ? 14.229 10.097 -24.407 1.00 88.12 175 THR A O 1
ATOM 1312 N N . ASN A 1 176 ? 15.696 11.820 -24.276 1.00 91.25 176 ASN A N 1
ATOM 1313 C CA . ASN A 1 176 ? 16.940 11.036 -24.314 1.00 91.25 176 ASN A CA 1
ATOM 1314 C C . ASN A 1 176 ? 17.866 11.297 -23.116 1.00 91.25 176 ASN A C 1
ATOM 1316 O O . ASN A 1 176 ? 18.936 10.693 -23.049 1.00 91.25 176 ASN A O 1
ATOM 1320 N N . GLN A 1 177 ? 17.510 12.199 -22.204 1.00 92.06 177 GLN A N 1
ATOM 1321 C CA . GLN A 1 177 ? 18.309 12.485 -21.015 1.00 92.06 177 GLN A CA 1
ATOM 1322 C C . GLN A 1 177 ? 17.497 12.236 -19.758 1.00 92.06 177 GLN A C 1
ATOM 1324 O O . GLN A 1 177 ? 16.302 12.524 -19.710 1.00 92.06 177 GLN A O 1
ATOM 1329 N N . LEU A 1 178 ? 18.165 11.754 -18.722 1.00 92.88 178 LEU A N 1
ATOM 1330 C CA . LEU A 1 178 ? 17.588 11.625 -17.396 1.00 92.88 178 LEU A CA 1
ATOM 1331 C C . LEU A 1 178 ? 18.611 12.027 -16.347 1.00 92.88 178 LEU A C 1
ATOM 1333 O O . LEU A 1 178 ? 19.811 11.846 -16.548 1.00 92.88 178 LEU A O 1
ATOM 1337 N N . SER A 1 179 ? 18.123 12.541 -15.232 1.00 91.75 179 SER A N 1
ATOM 1338 C CA . SER A 1 179 ? 18.944 12.989 -14.119 1.00 91.75 179 SER A CA 1
ATOM 1339 C C . SER A 1 179 ? 18.637 12.160 -12.884 1.00 91.75 179 SER A C 1
ATOM 1341 O O . SER A 1 179 ? 17.473 11.889 -12.579 1.00 91.75 179 SER A O 1
ATOM 1343 N N . ILE A 1 180 ? 19.686 11.764 -12.173 1.00 92.06 180 ILE A N 1
ATOM 1344 C CA . ILE A 1 180 ? 19.599 11.080 -10.882 1.00 92.06 180 ILE A CA 1
ATOM 1345 C C . ILE A 1 180 ? 20.462 11.798 -9.852 1.00 92.06 180 ILE A C 1
ATOM 1347 O O . ILE A 1 180 ? 21.495 12.379 -10.186 1.00 92.06 180 ILE A O 1
ATOM 1351 N N . ILE A 1 181 ? 20.043 11.744 -8.590 1.00 88.81 181 ILE A N 1
ATOM 1352 C CA . ILE A 1 181 ? 20.847 12.233 -7.468 1.00 88.81 181 ILE A CA 1
ATOM 1353 C C . ILE A 1 181 ? 21.732 11.095 -6.968 1.00 88.81 181 ILE A C 1
ATOM 1355 O O . ILE A 1 181 ? 21.249 10.000 -6.687 1.00 88.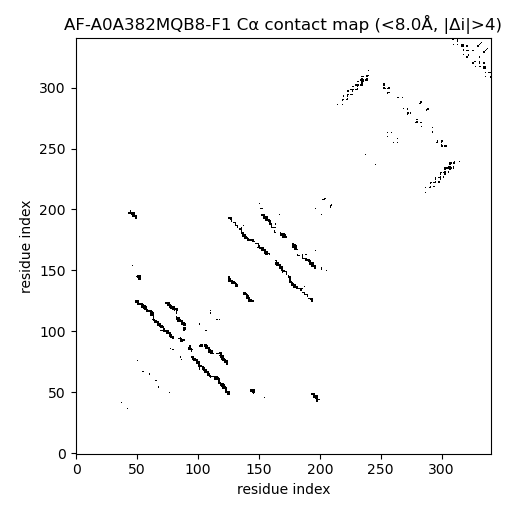81 181 ILE A O 1
ATOM 1359 N N . LEU A 1 182 ? 23.020 11.381 -6.824 1.00 86.31 182 LEU A N 1
ATOM 1360 C CA . LEU A 1 182 ? 24.012 10.494 -6.234 1.00 86.31 182 LEU A CA 1
ATOM 1361 C C . LEU A 1 182 ? 24.204 10.862 -4.757 1.00 86.31 182 LEU A C 1
ATOM 1363 O O . LEU A 1 182 ? 24.240 12.038 -4.397 1.00 86.31 182 LEU A O 1
ATOM 1367 N N . ALA A 1 183 ? 24.295 9.852 -3.891 1.00 72.56 183 ALA A N 1
ATOM 1368 C CA . ALA A 1 183 ? 24.434 10.062 -2.448 1.00 72.56 183 ALA A CA 1
ATOM 1369 C C . ALA A 1 183 ? 25.840 10.543 -2.040 1.00 72.56 183 ALA A C 1
ATOM 1371 O O . ALA A 1 183 ? 25.966 11.267 -1.057 1.00 72.56 183 ALA A O 1
ATOM 1372 N N . ASP A 1 184 ? 26.863 10.186 -2.822 1.00 69.19 184 ASP A N 1
ATOM 1373 C CA . ASP A 1 184 ? 28.267 10.538 -2.593 1.00 69.19 184 ASP A CA 1
ATOM 1374 C C . ASP A 1 184 ? 28.796 11.445 -3.719 1.00 69.19 184 ASP A C 1
ATOM 1376 O O . ASP A 1 184 ? 28.210 11.483 -4.806 1.00 69.19 184 ASP A O 1
ATOM 1380 N N . GLU A 1 185 ? 29.923 12.136 -3.484 1.00 65.50 185 GLU A N 1
ATOM 1381 C CA . GLU A 1 185 ? 30.718 12.833 -4.517 1.00 65.50 185 GLU A CA 1
ATOM 1382 C C . GLU A 1 185 ? 31.302 11.816 -5.516 1.00 65.50 185 GLU A C 1
ATOM 1384 O O . GLU A 1 185 ? 32.500 11.524 -5.545 1.00 65.50 185 GLU A O 1
ATOM 1389 N N . ALA A 1 186 ? 30.432 11.199 -6.313 1.00 66.06 186 ALA A N 1
ATOM 1390 C CA . ALA A 1 186 ? 30.831 10.162 -7.240 1.00 66.06 186 ALA A CA 1
ATOM 1391 C C . ALA A 1 186 ? 31.521 10.794 -8.450 1.00 66.06 186 ALA A C 1
ATOM 1393 O O . ALA A 1 186 ? 31.039 11.754 -9.057 1.00 66.06 186 ALA A O 1
ATOM 1394 N N . GLN A 1 187 ? 32.652 10.211 -8.830 1.00 74.94 187 GLN A N 1
ATOM 1395 C CA . GLN A 1 187 ? 33.320 10.552 -10.078 1.00 74.94 187 GLN A CA 1
ATOM 1396 C C . GLN A 1 187 ? 32.455 10.129 -11.270 1.00 74.94 187 GLN A C 1
ATOM 1398 O O . GLN A 1 187 ? 31.671 9.180 -11.175 1.00 74.94 187 GLN A O 1
ATOM 1403 N N . SER A 1 188 ? 32.616 10.817 -12.405 1.00 77.19 188 SER A N 1
ATOM 1404 C CA . SER A 1 188 ? 31.884 10.465 -13.623 1.00 77.19 188 SER A CA 1
ATOM 1405 C C . SER A 1 188 ? 32.244 9.046 -14.078 1.00 77.19 188 SER A C 1
ATOM 1407 O O . SER A 1 188 ? 33.412 8.737 -14.341 1.00 77.19 188 SER A O 1
ATOM 1409 N N . ALA A 1 189 ? 31.232 8.179 -14.128 1.00 80.88 189 ALA A N 1
ATOM 1410 C CA . ALA A 1 189 ? 31.326 6.835 -14.679 1.00 80.88 189 ALA A CA 1
ATOM 1411 C C . ALA A 1 189 ? 31.435 6.899 -16.208 1.00 80.88 189 ALA A C 1
ATOM 1413 O O . ALA A 1 189 ? 30.883 7.796 -16.841 1.00 80.88 189 ALA A O 1
ATOM 1414 N N . LYS A 1 190 ? 32.118 5.932 -16.827 1.00 80.38 190 LYS A N 1
ATOM 1415 C CA . LYS A 1 190 ? 32.166 5.803 -18.298 1.00 80.38 190 LYS A CA 1
ATOM 1416 C C . LYS A 1 190 ? 31.285 4.684 -18.816 1.00 80.38 190 LYS A C 1
ATOM 1418 O O . LYS A 1 190 ? 30.916 4.684 -19.988 1.00 80.38 190 LYS A O 1
ATOM 1423 N N . LYS A 1 191 ? 30.975 3.707 -17.968 1.00 84.12 191 LYS A N 1
ATOM 1424 C CA . LYS A 1 191 ? 30.183 2.543 -18.346 1.00 84.12 191 LYS A CA 1
ATOM 1425 C C . LYS A 1 191 ? 29.230 2.209 -17.222 1.00 84.12 191 LYS A C 1
ATOM 1427 O O . LYS A 1 191 ? 29.664 2.052 -16.092 1.00 84.12 191 LYS A O 1
ATOM 1432 N N . LEU A 1 192 ? 27.953 2.067 -17.558 1.00 87.38 192 LEU A N 1
ATOM 1433 C CA . LEU A 1 192 ? 26.929 1.544 -16.666 1.00 87.38 192 LEU A CA 1
ATOM 1434 C C . LEU A 1 192 ? 25.776 0.951 -17.478 1.00 87.38 192 LEU A C 1
ATOM 1436 O O . LEU A 1 192 ? 25.581 1.294 -18.647 1.00 87.38 192 LEU A O 1
ATOM 1440 N N . LYS A 1 193 ? 25.009 0.060 -16.852 1.00 86.56 193 LYS A N 1
ATOM 1441 C CA . LYS A 1 193 ? 23.804 -0.546 -17.416 1.00 86.56 193 LYS A CA 1
ATOM 1442 C C . LYS A 1 193 ? 22.571 -0.079 -16.652 1.00 86.56 193 LYS A C 1
ATOM 1444 O O . LYS A 1 193 ? 22.539 -0.147 -15.421 1.00 86.56 193 LYS A O 1
ATOM 1449 N N . LEU A 1 194 ? 21.553 0.352 -17.399 1.00 88.06 194 LEU A N 1
ATOM 1450 C CA . LEU A 1 194 ? 20.270 0.794 -16.864 1.00 88.06 194 LEU A CA 1
ATOM 1451 C C . LEU A 1 194 ? 19.211 -0.289 -17.010 1.00 88.06 194 LEU A C 1
ATOM 1453 O O . LEU A 1 194 ? 18.965 -0.796 -18.103 1.00 88.06 194 LEU A O 1
ATOM 1457 N N . THR A 1 195 ? 18.539 -0.587 -15.905 1.00 87.25 195 THR A N 1
ATOM 1458 C CA . THR A 1 195 ? 17.431 -1.540 -15.878 1.00 87.25 195 THR A CA 1
ATOM 1459 C C . THR A 1 195 ? 16.296 -0.967 -15.032 1.00 87.25 195 THR A C 1
ATOM 1461 O O . THR A 1 195 ? 16.530 -0.266 -14.049 1.00 87.25 195 THR A O 1
ATOM 1464 N N . LYS A 1 196 ? 15.045 -1.220 -15.404 1.00 85.75 196 LYS A N 1
ATOM 1465 C CA . LYS A 1 196 ? 13.870 -0.902 -14.593 1.00 85.75 196 LYS A CA 1
ATOM 1466 C C . LYS A 1 196 ? 13.793 -1.908 -13.442 1.00 85.75 196 LYS A C 1
ATOM 1468 O O . LYS A 1 196 ? 13.742 -3.106 -13.715 1.00 85.75 196 LYS A O 1
ATOM 1473 N N . PRO A 1 197 ? 13.781 -1.453 -12.179 1.00 81.56 197 PRO A N 1
ATOM 1474 C CA . PRO A 1 197 ? 13.588 -2.327 -11.040 1.00 81.56 197 PRO A CA 1
ATOM 1475 C C . PRO A 1 197 ? 12.261 -3.070 -11.161 1.00 81.56 197 PRO A C 1
ATOM 1477 O O . PRO A 1 197 ? 11.311 -2.550 -11.749 1.00 81.56 197 PRO A O 1
ATOM 1480 N N . ASN A 1 198 ? 12.182 -4.239 -10.535 1.00 80.19 198 ASN A N 1
ATOM 1481 C CA . ASN A 1 198 ? 10.929 -4.962 -10.332 1.00 80.19 198 ASN A CA 1
ATOM 1482 C C . ASN A 1 198 ? 9.764 -4.015 -9.959 1.00 80.19 198 ASN A C 1
ATOM 1484 O O . ASN A 1 198 ? 9.880 -3.204 -9.033 1.00 80.19 198 ASN A O 1
ATOM 1488 N N . ALA A 1 199 ? 8.631 -4.160 -10.654 1.00 75.88 199 ALA A N 1
ATOM 1489 C CA . ALA A 1 199 ? 7.435 -3.336 -10.483 1.00 75.88 199 ALA A CA 1
ATOM 1490 C C . ALA A 1 199 ? 6.940 -3.277 -9.026 1.00 75.88 199 ALA A C 1
ATOM 1492 O O . ALA A 1 199 ? 6.519 -2.218 -8.564 1.00 75.88 199 ALA A O 1
ATOM 1493 N N . LEU A 1 200 ? 7.052 -4.375 -8.270 1.00 74.44 200 LEU A N 1
ATOM 1494 C CA . LEU A 1 200 ? 6.672 -4.405 -6.855 1.00 74.44 200 LEU A CA 1
ATOM 1495 C C . LEU A 1 200 ? 7.578 -3.503 -6.005 1.00 74.44 200 LEU A C 1
ATOM 1497 O O . LEU A 1 200 ? 7.099 -2.749 -5.160 1.00 74.44 200 LEU A O 1
ATOM 1501 N N . ILE A 1 201 ? 8.890 -3.557 -6.244 1.00 74.00 201 ILE A N 1
ATOM 1502 C CA . ILE A 1 201 ? 9.867 -2.717 -5.540 1.00 74.00 201 ILE A CA 1
ATOM 1503 C C . ILE A 1 201 ? 9.643 -1.250 -5.912 1.00 74.00 201 ILE A C 1
ATOM 1505 O O . ILE A 1 201 ? 9.691 -0.383 -5.041 1.00 74.00 201 ILE A O 1
ATOM 1509 N N . GLN A 1 202 ? 9.353 -0.975 -7.186 1.00 78.19 202 GLN A N 1
ATOM 1510 C CA . GLN A 1 202 ? 9.033 0.366 -7.666 1.00 78.19 202 GLN A CA 1
ATOM 1511 C C . GLN A 1 202 ? 7.769 0.919 -6.988 1.00 78.19 202 GLN A C 1
ATOM 1513 O O . GLN A 1 202 ? 7.773 2.058 -6.525 1.00 78.19 202 GLN A O 1
ATOM 1518 N N . ALA A 1 203 ? 6.722 0.099 -6.856 1.00 79.62 203 ALA A N 1
ATOM 1519 C CA . ALA A 1 203 ? 5.487 0.471 -6.173 1.00 79.62 203 ALA A CA 1
ATOM 1520 C C . ALA A 1 203 ? 5.713 0.729 -4.674 1.00 79.62 203 ALA A C 1
ATOM 1522 O O . ALA A 1 203 ? 5.333 1.776 -4.160 1.00 79.62 203 ALA A O 1
ATOM 1523 N N . LEU A 1 204 ? 6.398 -0.172 -3.965 1.00 81.50 204 LEU A N 1
ATOM 1524 C CA . LEU A 1 204 ? 6.665 -0.017 -2.527 1.00 81.50 204 LEU A CA 1
ATOM 1525 C C . LEU A 1 204 ? 7.601 1.154 -2.200 1.00 81.50 204 LEU A C 1
ATOM 1527 O O . LEU A 1 204 ? 7.578 1.678 -1.084 1.00 81.50 204 LEU A O 1
ATOM 1531 N N . ARG A 1 205 ? 8.444 1.565 -3.152 1.00 81.12 205 ARG A N 1
ATOM 1532 C CA . ARG A 1 205 ? 9.336 2.717 -2.994 1.00 81.12 205 ARG A CA 1
ATOM 1533 C C . ARG A 1 205 ? 8.682 4.044 -3.399 1.00 81.12 205 ARG A C 1
ATOM 1535 O O . ARG A 1 205 ? 9.207 5.096 -3.054 1.00 81.12 205 ARG A O 1
ATOM 1542 N N . SER A 1 206 ? 7.538 4.012 -4.084 1.00 81.88 206 SER A N 1
ATOM 1543 C CA . SER A 1 206 ? 6.806 5.226 -4.450 1.00 81.88 206 SER A CA 1
ATOM 1544 C C . SER A 1 206 ? 6.392 6.014 -3.206 1.00 81.88 206 SER A C 1
ATOM 1546 O O . SER A 1 206 ? 5.773 5.474 -2.284 1.00 81.88 206 SER A O 1
ATOM 1548 N N . ARG A 1 207 ? 6.701 7.316 -3.204 1.00 84.50 207 ARG A N 1
ATOM 1549 C CA . ARG A 1 207 ? 6.387 8.238 -2.105 1.00 84.50 207 ARG A CA 1
ATOM 1550 C C . ARG A 1 207 ? 4.890 8.287 -1.798 1.00 84.50 207 ARG A C 1
ATOM 1552 O O . ARG A 1 207 ? 4.514 8.309 -0.628 1.00 84.50 207 ARG A O 1
ATOM 1559 N N . ASP A 1 208 ? 4.048 8.242 -2.827 1.00 85.12 208 ASP A N 1
ATOM 1560 C CA . ASP A 1 208 ? 2.589 8.304 -2.685 1.00 85.12 208 ASP A CA 1
ATOM 1561 C C . ASP A 1 208 ? 2.028 7.041 -2.023 1.00 85.12 208 ASP A C 1
ATOM 1563 O O . ASP A 1 208 ? 1.146 7.107 -1.159 1.00 85.12 208 ASP A O 1
ATOM 1567 N N . ILE A 1 209 ? 2.579 5.878 -2.384 1.00 88.00 209 ILE A N 1
ATOM 1568 C CA . ILE A 1 209 ? 2.197 4.588 -1.800 1.00 88.00 209 ILE A CA 1
ATOM 1569 C C . ILE A 1 209 ? 2.672 4.514 -0.350 1.00 88.00 209 ILE A C 1
ATOM 1571 O O . ILE A 1 209 ? 1.887 4.167 0.532 1.00 88.00 209 ILE A O 1
ATOM 1575 N N . GLN A 1 210 ? 3.917 4.904 -0.072 1.00 88.56 210 GLN A N 1
ATOM 1576 C CA . GLN A 1 210 ? 4.442 4.957 1.294 1.00 88.56 210 GLN A CA 1
ATOM 1577 C C . GLN A 1 210 ? 3.620 5.890 2.182 1.00 88.56 210 GLN A C 1
ATOM 1579 O O . GLN A 1 210 ? 3.241 5.509 3.290 1.00 88.56 210 GLN A O 1
ATOM 1584 N N . PHE A 1 211 ? 3.285 7.082 1.682 1.00 91.19 211 PHE A N 1
ATOM 1585 C CA . PHE A 1 211 ? 2.420 8.021 2.386 1.00 91.19 211 PHE A CA 1
ATOM 1586 C C . PHE A 1 211 ? 1.049 7.405 2.689 1.00 91.19 211 PHE A C 1
ATOM 1588 O O . PHE A 1 211 ? 0.588 7.455 3.829 1.00 91.19 211 PHE A O 1
ATOM 1595 N N . SER A 1 212 ? 0.425 6.763 1.699 1.00 92.62 212 SER A N 1
ATOM 1596 C CA . SER A 1 212 ? -0.884 6.119 1.853 1.00 92.62 212 SER A CA 1
ATOM 1597 C C . SER A 1 212 ? -0.857 4.964 2.860 1.00 92.62 212 SER A C 1
ATOM 1599 O O . SER A 1 212 ? -1.781 4.830 3.665 1.00 92.62 212 SER A O 1
ATOM 1601 N N . ILE A 1 213 ? 0.211 4.159 2.868 1.00 91.12 213 ILE A N 1
ATOM 1602 C CA . ILE A 1 213 ? 0.413 3.068 3.833 1.00 91.12 213 ILE A CA 1
ATOM 1603 C C . ILE A 1 213 ? 0.552 3.630 5.249 1.00 91.12 213 ILE A C 1
ATOM 1605 O O . ILE A 1 213 ? -0.151 3.185 6.156 1.00 91.12 213 ILE A O 1
ATOM 1609 N N . VAL A 1 214 ? 1.418 4.628 5.444 1.00 93.62 214 VAL A N 1
ATOM 1610 C CA . VAL A 1 214 ? 1.639 5.261 6.753 1.00 93.62 214 VAL A CA 1
ATOM 1611 C C . VAL A 1 214 ? 0.355 5.907 7.267 1.00 93.62 214 VAL A C 1
ATOM 1613 O O . VAL A 1 214 ? -0.029 5.682 8.414 1.00 93.62 214 VAL A O 1
ATOM 1616 N N . LEU A 1 215 ? -0.354 6.654 6.419 1.00 93.38 215 LEU A N 1
ATOM 1617 C CA . LEU A 1 215 ? -1.624 7.279 6.779 1.00 93.38 215 LEU A CA 1
ATOM 1618 C C . LEU A 1 215 ? -2.679 6.231 7.160 1.00 93.38 215 LEU A C 1
ATOM 1620 O O . LEU A 1 215 ? -3.408 6.410 8.139 1.00 93.38 215 LEU A O 1
ATOM 1624 N N . SER A 1 216 ? -2.739 5.118 6.429 1.00 93.81 216 SER A N 1
ATOM 1625 C CA . SER A 1 216 ? -3.655 4.013 6.727 1.00 93.81 216 SER A CA 1
ATOM 1626 C C . SER A 1 216 ? -3.327 3.348 8.064 1.00 93.81 216 SER A C 1
ATOM 1628 O O . SER A 1 216 ? -4.226 3.166 8.878 1.00 93.81 216 SER A O 1
ATOM 1630 N N . LEU A 1 217 ? -2.049 3.057 8.332 1.00 95.19 217 LEU A N 1
ATOM 1631 C CA . LEU A 1 217 ? -1.601 2.450 9.589 1.00 95.19 217 LEU A CA 1
ATOM 1632 C C . LEU A 1 217 ? -1.856 3.360 10.794 1.00 95.19 217 LEU A C 1
ATOM 1634 O O . LEU A 1 217 ? -2.357 2.908 11.825 1.00 95.19 217 LEU A O 1
ATOM 1638 N N . ILE A 1 218 ? -1.536 4.649 10.671 1.00 96.25 218 ILE A N 1
ATOM 1639 C CA . ILE A 1 218 ? -1.769 5.630 11.735 1.00 96.25 218 ILE A CA 1
ATOM 1640 C C . ILE A 1 218 ? -3.271 5.770 11.992 1.00 96.25 218 ILE A C 1
ATOM 1642 O O . ILE A 1 218 ? -3.709 5.637 13.136 1.00 96.25 218 ILE A O 1
ATOM 1646 N N . SER A 1 219 ?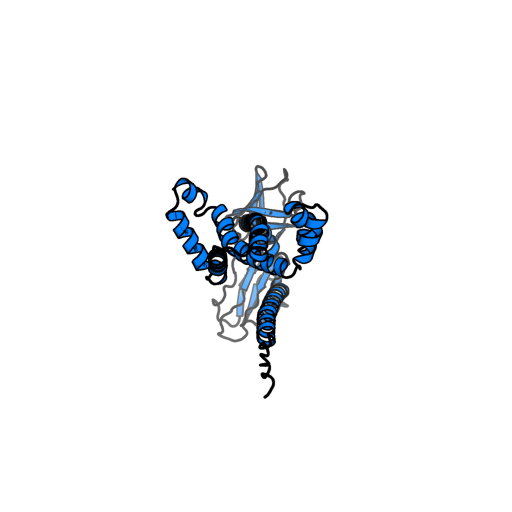 -4.070 5.993 10.942 1.00 95.50 219 SER A N 1
ATOM 1647 C CA . SER A 1 219 ? -5.518 6.177 11.088 1.00 95.50 219 SER A CA 1
ATOM 1648 C C . SER A 1 219 ? -6.198 4.939 11.673 1.00 95.50 219 SER A C 1
ATOM 1650 O O . SER A 1 219 ? -6.941 5.074 12.644 1.00 95.50 219 SER A O 1
ATOM 1652 N N . CYS A 1 220 ? -5.887 3.731 11.189 1.00 95.44 220 CYS A N 1
ATOM 1653 C CA . CYS A 1 220 ? -6.505 2.510 11.702 1.00 95.44 220 CYS A CA 1
ATOM 1654 C C . CYS A 1 220 ? -6.104 2.218 13.154 1.00 95.44 220 CYS A C 1
ATOM 1656 O O . CYS A 1 220 ? -6.938 1.767 13.939 1.00 95.44 220 CYS A O 1
ATOM 1658 N N . THR A 1 221 ? -4.857 2.507 13.541 1.00 96.19 221 THR A N 1
ATOM 1659 C CA . THR A 1 221 ? -4.380 2.317 14.919 1.00 96.19 221 THR A CA 1
ATOM 1660 C C . THR A 1 221 ? -5.102 3.261 15.873 1.00 96.19 221 THR A C 1
ATOM 1662 O O . THR A 1 221 ? -5.647 2.814 16.884 1.00 96.19 221 THR A O 1
ATOM 1665 N N . ILE A 1 222 ? -5.178 4.551 15.528 1.00 97.44 222 ILE A N 1
ATOM 1666 C CA . ILE A 1 222 ? -5.905 5.552 16.321 1.00 97.44 222 ILE A CA 1
ATOM 1667 C C . ILE A 1 222 ? -7.378 5.157 16.435 1.00 97.44 222 ILE A C 1
ATOM 1669 O O . ILE A 1 222 ? -7.917 5.105 17.541 1.00 97.44 222 ILE A O 1
ATOM 1673 N N . THR A 1 223 ? -8.011 4.806 15.315 1.00 97.06 223 THR A N 1
ATOM 1674 C CA . THR A 1 223 ? -9.400 4.345 15.292 1.00 97.06 223 THR A CA 1
ATOM 1675 C C . THR A 1 223 ? -9.615 3.135 16.196 1.00 97.06 223 THR A C 1
ATOM 1677 O O . THR A 1 223 ? -10.593 3.098 16.941 1.00 97.06 223 THR A O 1
ATOM 1680 N N . THR A 1 224 ? -8.720 2.147 16.154 1.00 95.50 224 THR A N 1
ATOM 1681 C CA . THR A 1 224 ? -8.837 0.918 16.951 1.00 95.50 224 THR A CA 1
ATOM 1682 C C . THR A 1 224 ? -8.736 1.220 18.442 1.00 95.50 224 THR A C 1
ATOM 1684 O O . THR A 1 224 ? -9.559 0.741 19.219 1.00 95.50 224 THR A O 1
ATOM 1687 N N . LEU A 1 225 ? -7.778 2.058 18.849 1.00 97.38 225 LEU A N 1
ATOM 1688 C CA . LEU A 1 225 ? -7.615 2.469 20.245 1.00 97.38 225 LEU A CA 1
ATOM 1689 C C . LEU A 1 225 ? -8.832 3.248 20.755 1.00 97.38 225 LEU A C 1
ATOM 1691 O O . LEU A 1 225 ? -9.344 2.936 21.829 1.00 97.38 225 LEU A O 1
ATOM 1695 N N . LEU A 1 226 ? -9.330 4.212 19.973 1.00 97.69 226 LEU A N 1
ATOM 1696 C CA . LEU A 1 226 ? -10.548 4.955 20.305 1.00 97.69 226 LEU A CA 1
ATOM 1697 C C . LEU A 1 226 ? -11.759 4.022 20.394 1.00 97.69 226 LEU A C 1
ATOM 1699 O O . LEU A 1 226 ? -12.535 4.106 21.344 1.00 97.69 226 LEU A O 1
ATOM 1703 N N . SER A 1 227 ? -11.897 3.106 19.433 1.00 96.69 227 SER A N 1
ATOM 1704 C CA . SER A 1 227 ? -13.000 2.144 19.392 1.00 96.69 227 SER A CA 1
ATOM 1705 C C . SER A 1 227 ? -12.977 1.238 20.613 1.00 96.69 227 SER A C 1
ATOM 1707 O O . SER A 1 227 ? -14.008 1.107 21.250 1.00 96.69 227 SER A O 1
ATOM 1709 N N . LEU A 1 228 ? -11.822 0.684 20.997 1.00 94.38 228 LEU A N 1
ATOM 1710 C CA . LEU A 1 228 ? -11.680 -0.136 22.206 1.00 94.38 228 LEU A CA 1
ATOM 1711 C C . LEU A 1 228 ? -11.991 0.654 23.477 1.00 94.38 228 LEU A C 1
ATOM 1713 O O . LEU A 1 228 ? -12.694 0.166 24.364 1.00 94.38 228 LEU A O 1
ATOM 1717 N N . TRP A 1 229 ? -11.485 1.885 23.561 1.00 96.38 229 TRP A N 1
ATOM 1718 C CA . TRP A 1 229 ? -11.700 2.747 24.717 1.00 96.38 229 TRP A CA 1
ATOM 1719 C C . TRP A 1 229 ? -13.184 3.052 24.945 1.00 96.38 229 TRP A C 1
ATOM 1721 O O . TRP A 1 229 ? -13.628 3.106 26.089 1.00 96.38 229 TRP A O 1
ATOM 1731 N N . VAL A 1 230 ? -13.963 3.187 23.868 1.00 96.69 230 VAL A N 1
ATOM 1732 C CA . VAL A 1 230 ? -15.414 3.412 23.921 1.00 96.69 230 VAL A CA 1
ATOM 1733 C C . VAL A 1 230 ? -16.198 2.099 24.028 1.00 96.69 230 VAL A C 1
ATOM 1735 O O . VAL A 1 230 ? -17.170 2.010 24.781 1.00 96.69 230 VAL A O 1
ATOM 1738 N N . SER A 1 231 ? -15.782 1.047 23.327 1.00 96.06 231 SER A N 1
ATOM 1739 C CA . SER A 1 231 ? -16.546 -0.194 23.209 1.00 96.06 231 SER A CA 1
ATOM 1740 C C . SER A 1 231 ? -16.516 -1.053 24.457 1.00 96.06 231 SER A C 1
ATOM 1742 O O . SER A 1 231 ? -17.527 -1.665 24.791 1.00 96.06 231 SER A O 1
ATOM 1744 N N . VAL A 1 232 ? -15.386 -1.102 25.160 1.00 95.19 232 VAL A N 1
ATOM 1745 C CA . VAL A 1 232 ? -15.238 -1.869 26.400 1.00 95.19 232 VAL A CA 1
ATOM 1746 C C . VAL A 1 232 ? -16.211 -1.382 27.485 1.00 95.19 232 VAL A C 1
ATOM 1748 O O . VAL A 1 232 ? -16.988 -2.203 27.982 1.00 95.19 232 VAL A O 1
ATOM 1751 N N . PRO A 1 233 ? -16.258 -0.082 27.852 1.00 94.38 233 PRO A N 1
ATOM 1752 C CA . PRO A 1 233 ? -17.191 0.385 28.872 1.00 94.38 233 PRO A CA 1
ATOM 1753 C C . PRO A 1 233 ? -18.647 0.298 28.409 1.00 94.38 233 PRO A C 1
ATOM 1755 O O . PRO A 1 233 ? -19.493 -0.144 29.186 1.00 94.38 233 PRO A O 1
ATOM 1758 N N . ILE A 1 234 ? -18.957 0.668 27.159 1.00 95.00 234 ILE A N 1
ATOM 1759 C CA . ILE A 1 234 ? -20.335 0.597 26.652 1.00 95.00 234 ILE A CA 1
ATOM 1760 C C . ILE A 1 234 ? -20.803 -0.858 26.599 1.00 95.00 234 ILE A C 1
ATOM 1762 O O . ILE A 1 234 ? -21.864 -1.164 27.135 1.00 95.00 234 ILE A O 1
ATOM 1766 N N . GLY A 1 235 ? -20.006 -1.769 26.038 1.00 94.88 235 GLY A N 1
ATOM 1767 C CA . GLY A 1 235 ? -20.320 -3.196 25.970 1.00 94.88 235 GLY A CA 1
ATOM 1768 C C . GLY A 1 235 ? -20.557 -3.801 27.354 1.00 94.88 235 GLY A C 1
ATOM 1769 O O . GLY A 1 235 ? -21.544 -4.511 27.553 1.00 94.88 235 GLY A O 1
ATOM 17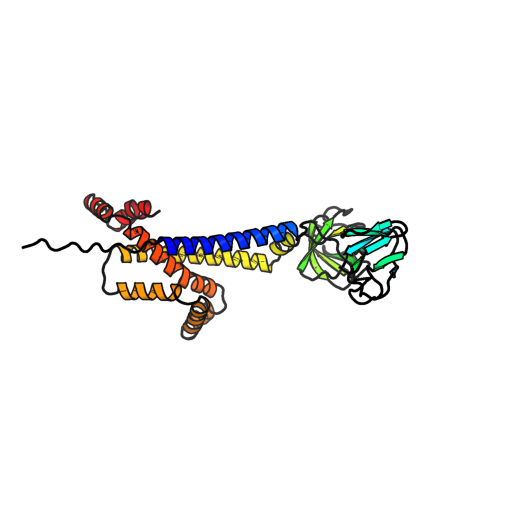70 N N . TYR A 1 236 ? -19.721 -3.451 28.338 1.00 93.88 236 TYR A N 1
ATOM 1771 C CA . TYR A 1 236 ? -19.907 -3.884 29.724 1.00 93.88 236 TYR A CA 1
ATOM 1772 C C . TYR A 1 236 ? -21.218 -3.364 30.317 1.00 93.88 236 TYR A C 1
ATOM 1774 O O . TYR A 1 236 ? -21.987 -4.123 30.911 1.00 93.88 236 TYR A O 1
ATOM 1782 N N . VAL A 1 237 ? -21.505 -2.072 30.137 1.00 93.88 237 VAL A N 1
ATOM 1783 C CA . VAL A 1 237 ? -22.724 -1.454 30.667 1.00 93.88 237 VAL A CA 1
ATOM 1784 C C . VAL A 1 237 ? -23.972 -2.050 30.015 1.00 93.88 237 VAL A C 1
ATOM 1786 O O . VAL A 1 237 ? -24.940 -2.356 30.711 1.00 93.88 237 VAL A O 1
ATOM 1789 N N . MET A 1 238 ? -23.941 -2.265 28.700 1.00 93.75 238 MET A N 1
ATOM 1790 C CA . MET A 1 238 ? -25.044 -2.866 27.952 1.00 93.75 238 MET A CA 1
ATOM 1791 C C . MET A 1 238 ? -25.300 -4.321 28.351 1.00 93.75 238 MET A C 1
ATOM 1793 O O . MET A 1 238 ? -26.461 -4.732 28.374 1.00 93.75 238 MET A O 1
ATOM 1797 N N . SER A 1 239 ? -24.251 -5.074 28.694 1.00 92.75 239 SER A N 1
ATOM 1798 C CA . SER A 1 239 ? -24.361 -6.445 29.205 1.00 92.75 239 SER A CA 1
ATOM 1799 C C . SER A 1 239 ? -24.929 -6.484 30.630 1.00 92.75 239 SER A C 1
ATOM 1801 O O . SER A 1 239 ? -25.880 -7.212 30.916 1.00 92.75 239 SER A O 1
ATOM 1803 N N . ARG A 1 240 ? -24.390 -5.667 31.546 1.00 89.44 240 ARG A N 1
ATOM 1804 C CA . ARG A 1 240 ? -24.677 -5.785 32.988 1.00 89.44 240 ARG A CA 1
ATOM 1805 C C . ARG A 1 240 ? -25.904 -5.023 33.475 1.00 89.44 240 ARG A C 1
ATOM 1807 O O . ARG A 1 240 ? -26.471 -5.407 34.497 1.00 89.44 240 ARG A O 1
ATOM 1814 N N . TYR A 1 241 ? -26.319 -3.960 32.788 1.00 89.69 241 TYR A N 1
ATOM 1815 C CA . TYR A 1 241 ? -27.402 -3.094 33.254 1.00 89.69 241 TYR A CA 1
ATOM 1816 C C . TYR A 1 241 ? -28.582 -3.065 32.279 1.00 89.69 241 TYR A C 1
ATOM 1818 O O . TYR A 1 241 ? -28.432 -3.043 31.057 1.00 89.69 241 TYR A O 1
ATOM 1826 N N . GLN A 1 242 ? -29.786 -3.020 32.850 1.00 87.88 242 GLN A N 1
ATOM 1827 C CA . GLN A 1 242 ? -31.027 -2.735 32.134 1.00 87.88 242 GLN A CA 1
ATOM 1828 C C . GLN A 1 242 ? -31.444 -1.303 32.480 1.00 87.88 242 GLN A C 1
ATOM 1830 O O . GLN A 1 242 ? -31.723 -0.995 33.636 1.00 87.88 242 GLN A O 1
ATOM 1835 N N . PHE A 1 243 ? -31.445 -0.411 31.492 1.00 93.62 243 PHE A N 1
ATOM 1836 C CA . PHE A 1 243 ? -31.822 0.995 31.655 1.00 93.62 243 PHE A CA 1
ATOM 1837 C C . PHE A 1 243 ? -32.649 1.463 30.457 1.00 93.62 243 PHE A C 1
ATOM 1839 O O . PHE A 1 243 ? -32.557 0.906 29.367 1.00 93.62 243 PHE A O 1
ATOM 1846 N N . ARG A 1 244 ? -33.460 2.510 30.645 1.00 91.62 244 ARG A N 1
ATOM 1847 C CA . ARG A 1 244 ? -34.457 2.960 29.651 1.00 91.62 244 ARG A CA 1
ATOM 1848 C C . ARG A 1 244 ? -33.847 3.394 28.308 1.00 91.62 244 ARG A C 1
ATOM 1850 O O . ARG A 1 244 ? -34.508 3.266 27.289 1.00 91.62 244 ARG A O 1
ATOM 1857 N N . GLY A 1 245 ? -32.600 3.872 28.299 1.00 92.12 245 GLY A N 1
ATOM 1858 C CA . GLY A 1 245 ? -31.875 4.297 27.090 1.00 92.12 245 GLY A CA 1
ATOM 1859 C C . GLY A 1 245 ? -31.200 3.170 26.295 1.00 92.12 245 GLY A C 1
ATOM 1860 O O . GLY A 1 245 ? -30.625 3.430 25.244 1.00 92.12 245 GLY A O 1
ATOM 1861 N N . LYS A 1 246 ? -31.262 1.923 26.770 1.00 91.69 246 LYS A N 1
ATOM 1862 C CA . LYS A 1 246 ? -30.636 0.761 26.123 1.00 91.69 246 LYS A CA 1
ATOM 1863 C C . LYS A 1 246 ? -31.102 0.538 24.670 1.00 91.69 246 LYS A C 1
ATOM 1865 O O . LYS A 1 246 ? -30.227 0.402 23.818 1.00 91.69 246 LYS A O 1
ATOM 1870 N N . PRO A 1 247 ? -32.410 0.610 24.340 1.00 92.62 247 PRO A N 1
ATOM 1871 C CA . PRO A 1 247 ? -32.870 0.461 22.956 1.00 92.62 247 PRO A CA 1
ATOM 1872 C C . PRO A 1 247 ? -32.352 1.553 22.010 1.00 92.62 247 PRO A C 1
ATOM 1874 O O . PRO A 1 247 ? -32.119 1.287 20.835 1.00 92.62 247 PRO A O 1
ATOM 1877 N N . LEU A 1 248 ? -32.149 2.779 22.512 1.00 94.31 248 LEU A N 1
ATOM 1878 C CA . LEU A 1 248 ? -31.617 3.885 21.712 1.00 94.31 248 LEU A CA 1
ATOM 1879 C C . LEU A 1 248 ? -30.163 3.621 21.311 1.00 94.31 248 LEU A C 1
ATOM 1881 O O . LEU A 1 248 ? -29.800 3.831 20.158 1.00 94.31 248 LEU A O 1
ATOM 1885 N N . ILE A 1 249 ? -29.349 3.141 22.254 1.00 93.12 249 ILE A N 1
ATOM 1886 C CA . ILE A 1 249 ? -27.955 2.779 21.981 1.00 93.12 249 ILE A CA 1
ATOM 1887 C C . ILE A 1 249 ? -27.906 1.595 21.012 1.00 93.12 249 ILE A C 1
ATOM 1889 O O . ILE A 1 249 ? -27.175 1.673 20.033 1.00 93.12 249 ILE A O 1
ATOM 1893 N N . ASP A 1 250 ? -28.721 0.556 21.224 1.00 91.25 250 ASP A N 1
ATOM 1894 C CA . ASP A 1 250 ? -28.804 -0.585 20.300 1.00 91.25 250 ASP A CA 1
ATOM 1895 C C . ASP A 1 250 ? -29.151 -0.125 18.872 1.00 91.25 250 ASP A C 1
ATOM 1897 O O . ASP A 1 250 ? -28.449 -0.468 17.924 1.00 91.25 250 ASP A O 1
ATOM 1901 N N . THR A 1 251 ? -30.142 0.761 18.725 1.00 92.88 251 THR A N 1
ATOM 1902 C CA . THR A 1 251 ? -30.506 1.337 17.418 1.00 92.88 251 THR A CA 1
ATOM 1903 C C . THR A 1 251 ? -29.352 2.133 16.801 1.00 92.88 251 THR A C 1
ATOM 1905 O O . THR A 1 251 ? -29.079 2.002 15.611 1.00 92.88 251 THR A O 1
ATOM 1908 N N . LEU A 1 252 ? -28.650 2.953 17.592 1.00 92.31 252 LEU A N 1
ATOM 1909 C CA . LEU A 1 252 ? -27.533 3.767 17.106 1.00 92.31 252 LEU A CA 1
ATOM 1910 C C . LEU A 1 252 ? -26.359 2.910 16.613 1.00 92.31 252 LEU A C 1
ATOM 1912 O O . LEU A 1 252 ? -25.706 3.274 15.638 1.00 92.31 252 LEU A O 1
ATOM 1916 N N . LEU A 1 253 ? -26.102 1.780 17.275 1.00 92.25 253 LEU A N 1
ATOM 1917 C CA . LEU A 1 253 ? -25.069 0.822 16.884 1.00 92.25 253 LEU A CA 1
ATOM 1918 C C . LEU A 1 253 ? -25.456 0.048 15.617 1.00 92.25 253 LEU A C 1
ATOM 1920 O O . LEU A 1 253 ? -24.583 -0.278 14.818 1.00 92.25 253 LEU A O 1
ATOM 1924 N N . ASP A 1 254 ? -26.745 -0.209 15.397 1.00 91.19 254 ASP A N 1
ATOM 1925 C CA . ASP A 1 254 ? -27.216 -0.935 14.214 1.00 91.19 254 ASP A CA 1
ATOM 1926 C C . ASP A 1 254 ? -27.172 -0.082 12.931 1.00 91.19 254 ASP A C 1
ATOM 1928 O O . ASP A 1 254 ? -26.914 -0.616 11.852 1.00 91.19 254 ASP A O 1
ATOM 1932 N N . ILE A 1 255 ? -27.344 1.244 13.028 1.00 92.31 255 ILE A N 1
ATOM 1933 C CA . ILE A 1 255 ? -27.301 2.172 11.879 1.00 92.31 255 ILE A CA 1
ATOM 1934 C C . ILE A 1 255 ? -26.045 1.976 11.000 1.00 92.31 255 ILE A C 1
ATOM 1936 O O . ILE A 1 255 ? -26.198 1.664 9.819 1.00 92.31 255 ILE A O 1
ATOM 1940 N N . PRO A 1 256 ? -24.804 2.124 11.503 1.00 88.31 256 PRO A N 1
ATOM 1941 C CA . PRO A 1 256 ? -23.604 1.988 10.674 1.00 88.31 256 PRO A CA 1
ATOM 1942 C C . PRO A 1 256 ? -23.320 0.547 10.224 1.00 88.31 256 PRO A C 1
ATOM 1944 O O . PRO A 1 256 ? -22.552 0.361 9.286 1.00 88.31 256 PRO A O 1
ATOM 1947 N N . ILE A 1 257 ? -23.913 -0.460 10.876 1.00 88.50 257 ILE A N 1
ATOM 1948 C CA . ILE A 1 257 ? -23.763 -1.877 10.505 1.00 88.50 257 ILE A CA 1
ATOM 1949 C C . ILE A 1 257 ? -24.645 -2.213 9.296 1.00 88.50 257 ILE A C 1
ATOM 1951 O O . ILE A 1 257 ? -24.244 -2.990 8.432 1.00 88.50 257 ILE A O 1
ATOM 1955 N N . VAL A 1 258 ? -25.849 -1.639 9.238 1.00 91.12 258 VAL A N 1
ATOM 1956 C CA . VAL A 1 258 ? -26.834 -1.909 8.179 1.00 91.12 258 VAL A CA 1
ATOM 1957 C C . VAL A 1 258 ? -26.653 -0.976 6.979 1.00 91.12 258 VAL A C 1
ATOM 1959 O O . VAL A 1 258 ? -26.959 -1.354 5.847 1.00 91.12 258 VAL A O 1
ATOM 1962 N N . LEU A 1 259 ? -26.169 0.249 7.199 1.00 87.50 259 LEU A N 1
ATOM 1963 C CA . LEU A 1 259 ? -25.992 1.218 6.124 1.00 87.50 259 LEU A CA 1
ATOM 1964 C C . LEU A 1 259 ? -24.793 0.876 5.223 1.00 87.50 259 LEU A C 1
ATOM 1966 O O . LEU A 1 259 ? -23.723 0.517 5.717 1.00 87.50 259 LEU A O 1
ATOM 1970 N N . PRO A 1 260 ? -24.913 1.081 3.896 1.00 90.00 260 PRO A N 1
ATOM 1971 C CA . PRO A 1 260 ? -23.765 1.013 3.004 1.00 90.00 260 PRO A CA 1
ATOM 1972 C C . PRO A 1 260 ? -22.667 2.002 3.440 1.00 90.00 260 PRO A C 1
ATOM 1974 O O . PRO A 1 260 ? -22.993 3.144 3.786 1.00 90.00 260 PRO A O 1
ATOM 1977 N N . PRO A 1 261 ? -21.371 1.646 3.340 1.00 87.81 261 PRO A N 1
ATOM 1978 C CA . PRO A 1 261 ? -20.271 2.516 3.776 1.00 87.81 261 PRO A CA 1
ATOM 1979 C C . PRO A 1 261 ? -20.299 3.916 3.147 1.00 87.81 261 PRO A C 1
ATOM 1981 O O . PRO A 1 261 ? -19.999 4.912 3.803 1.00 87.81 261 PRO A O 1
ATOM 1984 N N . LEU A 1 262 ? -20.729 4.004 1.885 1.00 92.06 262 LEU A N 1
ATOM 1985 C CA . LEU A 1 262 ? -20.884 5.271 1.169 1.00 92.06 262 LEU A CA 1
ATOM 1986 C C . LEU A 1 262 ? -21.922 6.188 1.835 1.00 92.06 262 LEU A C 1
ATOM 1988 O O . LEU A 1 262 ? -21.692 7.390 1.956 1.00 92.06 262 LEU A O 1
ATOM 1992 N N . VAL A 1 263 ? -23.043 5.632 2.307 1.00 94.00 263 VAL A N 1
ATOM 1993 C CA . VAL A 1 263 ? -24.097 6.400 2.989 1.00 94.00 263 VAL A CA 1
ATOM 1994 C C . VAL A 1 263 ? -23.594 6.925 4.330 1.00 94.00 263 VAL A C 1
ATOM 1996 O O . VAL A 1 263 ? -23.869 8.074 4.675 1.00 94.00 263 VAL A O 1
ATOM 1999 N N . VAL A 1 264 ? -22.816 6.122 5.062 1.00 91.19 264 VAL A N 1
ATOM 2000 C CA . VAL A 1 264 ? -22.194 6.537 6.330 1.00 91.19 264 VAL A CA 1
ATOM 2001 C C . VAL A 1 264 ? -21.241 7.711 6.097 1.00 91.19 264 VAL A C 1
ATOM 2003 O O . VAL A 1 264 ? -21.337 8.727 6.784 1.00 91.19 264 VAL A O 1
ATOM 2006 N N . GLY A 1 265 ? -20.382 7.619 5.076 1.00 91.38 265 GLY A N 1
ATOM 2007 C CA . GLY A 1 265 ? -19.455 8.691 4.708 1.00 91.38 265 GLY A CA 1
ATOM 2008 C C . GLY A 1 265 ? -20.158 9.995 4.315 1.00 91.38 265 GLY A C 1
ATOM 2009 O O . GLY A 1 265 ? -19.800 11.062 4.815 1.00 91.38 265 GLY A O 1
ATOM 2010 N N . LEU A 1 266 ? -21.194 9.924 3.470 1.00 92.62 266 LEU A N 1
ATOM 2011 C CA . LEU A 1 266 ? -21.976 11.104 3.081 1.00 92.62 266 LEU A CA 1
ATOM 2012 C C . LEU A 1 266 ? -22.730 11.718 4.262 1.00 92.62 266 LEU A C 1
ATOM 2014 O O . LEU A 1 266 ? -22.725 12.936 4.417 1.00 92.62 266 LEU A O 1
ATOM 2018 N N . SER A 1 267 ? -23.344 10.894 5.113 1.00 92.00 267 SER A N 1
ATOM 2019 C CA . SER A 1 267 ? -24.042 11.366 6.316 1.00 92.00 267 SER A CA 1
ATOM 2020 C C . SER A 1 267 ? -23.091 12.121 7.238 1.00 92.00 267 SER A C 1
ATOM 2022 O O . SER A 1 267 ? -23.452 13.160 7.785 1.00 92.00 267 SER A O 1
ATOM 2024 N N . LEU A 1 268 ? -21.853 11.637 7.361 1.00 91.31 268 LEU A N 1
ATOM 2025 C CA . LEU A 1 268 ? -20.830 12.293 8.155 1.00 91.31 268 LEU A CA 1
ATOM 2026 C C . LEU A 1 268 ? -20.393 13.628 7.546 1.00 91.31 268 LEU A C 1
ATOM 2028 O O . LEU A 1 268 ? -20.317 14.629 8.252 1.00 91.31 268 LEU A O 1
ATOM 2032 N N . LEU A 1 269 ? -20.173 13.674 6.232 1.00 91.62 269 LEU A N 1
ATOM 2033 C CA . LEU A 1 269 ? -19.857 14.917 5.528 1.00 91.62 269 LEU A CA 1
ATOM 2034 C C . LEU A 1 269 ? -20.967 15.967 5.699 1.00 91.62 269 LEU A C 1
ATOM 2036 O O . LEU A 1 269 ? -20.683 17.136 5.952 1.00 91.62 269 LEU A O 1
ATOM 2040 N N . ILE A 1 270 ? -22.229 15.542 5.591 1.00 91.69 270 ILE A N 1
ATOM 2041 C CA . ILE A 1 270 ? -23.396 16.403 5.804 1.00 91.69 270 ILE A CA 1
ATOM 2042 C C . ILE A 1 270 ? -23.434 16.889 7.254 1.00 91.69 270 ILE A C 1
ATOM 2044 O O . ILE A 1 270 ? -23.606 18.083 7.475 1.00 91.69 270 ILE A O 1
ATOM 2048 N N . LEU A 1 271 ? -23.217 16.004 8.234 1.00 91.25 271 LEU A N 1
ATOM 2049 C CA . LEU A 1 271 ? -23.172 16.363 9.652 1.00 91.25 271 LEU A CA 1
ATOM 2050 C C . LEU A 1 271 ? -22.155 17.480 9.907 1.00 91.25 271 LEU A C 1
ATOM 2052 O O . LEU A 1 271 ? -22.513 18.500 10.489 1.00 91.25 271 LEU A O 1
ATOM 2056 N N . PHE A 1 272 ? -20.919 17.328 9.424 1.00 90.31 272 PHE A N 1
ATOM 2057 C CA . PHE A 1 272 ? -19.867 18.325 9.645 1.00 90.31 272 PHE A CA 1
ATOM 2058 C C . PHE A 1 272 ? -20.125 19.664 8.951 1.00 90.31 272 PHE A C 1
ATOM 2060 O O . PHE A 1 272 ? -19.585 20.670 9.393 1.00 90.31 272 PHE A O 1
ATOM 2067 N N . ARG A 1 273 ? -21.002 19.719 7.943 1.00 86.69 273 ARG A N 1
ATOM 2068 C CA . ARG A 1 273 ? -21.428 20.977 7.314 1.00 86.69 273 ARG A CA 1
ATOM 2069 C C . ARG A 1 273 ? -22.385 21.808 8.180 1.00 86.69 273 ARG A C 1
ATOM 2071 O O . ARG A 1 273 ? -22.514 23.004 7.947 1.00 86.69 273 ARG A O 1
ATOM 2078 N N . TYR A 1 274 ? -23.063 21.190 9.148 1.00 89.38 274 TYR A N 1
ATOM 2079 C CA . TYR A 1 274 ? -23.971 21.869 10.089 1.00 89.38 274 TYR A CA 1
ATOM 2080 C C . TYR A 1 274 ? -23.339 22.131 11.466 1.00 89.38 274 TYR A C 1
ATOM 2082 O O . TYR A 1 274 ? -23.974 22.704 12.350 1.00 89.38 274 TYR A O 1
ATOM 2090 N N . VAL A 1 275 ? -22.103 21.682 11.663 1.00 91.00 275 VAL A N 1
ATOM 2091 C CA . VAL A 1 275 ? -21.310 21.863 12.881 1.00 91.00 275 VAL A CA 1
ATOM 2092 C C . VAL A 1 275 ? -20.554 23.203 12.789 1.00 91.00 275 VAL A C 1
ATOM 2094 O O . VAL A 1 275 ? -20.328 23.676 11.678 1.00 91.00 275 VAL A O 1
ATOM 2097 N N . PRO A 1 276 ? -20.161 23.846 13.911 1.00 91.00 276 PRO A N 1
ATOM 2098 C CA . PRO A 1 276 ? -19.422 25.108 13.872 1.00 91.00 276 PRO A CA 1
ATOM 2099 C C . PRO A 1 276 ? -18.197 25.081 12.947 1.00 91.00 276 PRO A C 1
ATOM 2101 O O . PRO A 1 276 ? -17.461 24.090 12.930 1.00 91.00 276 PRO A O 1
ATOM 2104 N N . ASP A 1 277 ? -17.946 26.197 12.256 1.00 89.00 277 ASP A N 1
ATOM 2105 C CA . ASP A 1 277 ? -16.925 26.316 11.201 1.00 89.00 277 ASP A CA 1
ATOM 2106 C C . ASP A 1 277 ? -15.542 25.823 11.641 1.00 89.00 277 ASP A C 1
ATOM 2108 O O . ASP A 1 277 ? -14.891 25.077 10.918 1.00 89.00 277 ASP A O 1
ATOM 2112 N N . TRP A 1 278 ? -15.130 26.124 12.878 1.00 90.12 278 TRP A N 1
ATOM 2113 C CA . TRP A 1 278 ? -13.836 25.686 13.414 1.00 90.12 278 TRP A CA 1
ATOM 2114 C C . TRP A 1 278 ? -13.664 24.158 13.434 1.00 90.12 278 TRP A C 1
ATOM 2116 O O . TRP A 1 278 ? -12.553 23.656 13.266 1.00 90.12 278 TRP A O 1
ATOM 2126 N N . LEU A 1 279 ? -14.749 23.409 13.648 1.00 88.31 279 LEU A N 1
ATOM 2127 C CA . LEU A 1 279 ? -14.732 21.950 13.708 1.00 88.31 279 LEU A CA 1
ATOM 2128 C C . LEU A 1 279 ? -14.948 21.337 12.318 1.00 88.31 279 LEU A C 1
ATOM 2130 O O . LEU A 1 279 ? -14.317 20.328 12.000 1.00 88.31 279 LEU A O 1
ATOM 2134 N N . SER A 1 280 ? -15.762 21.972 11.470 1.00 90.25 280 SER A N 1
ATOM 2135 C CA . SER A 1 280 ? -15.855 21.633 10.043 1.00 90.25 280 SER A CA 1
ATOM 2136 C C . SER A 1 280 ? -14.480 21.735 9.372 1.00 90.25 280 SER A C 1
ATOM 2138 O O . SER A 1 280 ? -13.986 20.754 8.812 1.00 90.25 280 SER A O 1
ATOM 2140 N N . ASP A 1 281 ? -13.795 22.867 9.537 1.00 89.62 281 ASP A N 1
ATOM 2141 C CA . ASP A 1 281 ? -12.481 23.132 8.949 1.00 89.62 281 ASP A CA 1
ATOM 2142 C C . ASP A 1 281 ? -11.394 22.193 9.475 1.00 89.62 281 ASP A C 1
ATOM 2144 O O . ASP A 1 281 ? -10.420 21.911 8.775 1.00 89.62 281 ASP A O 1
ATOM 2148 N N . ALA A 1 282 ? -11.520 21.701 10.708 1.00 88.56 282 ALA A N 1
ATOM 2149 C CA . ALA A 1 282 ? -10.566 20.763 11.291 1.00 88.56 282 ALA A CA 1
ATOM 2150 C C . ALA A 1 282 ? -10.706 19.336 10.732 1.00 88.56 282 ALA A C 1
ATOM 2152 O O . ALA A 1 282 ? -9.717 18.598 10.696 1.00 88.56 282 ALA A O 1
ATOM 2153 N N . VAL A 1 283 ? -11.907 18.942 10.300 1.00 90.00 283 VAL A N 1
ATOM 2154 C CA . VAL A 1 283 ? -12.236 17.545 9.980 1.00 90.00 283 VAL A CA 1
ATOM 2155 C C . VAL A 1 283 ? -12.433 17.326 8.482 1.00 90.00 283 VAL A C 1
ATOM 2157 O O . VAL A 1 283 ? -11.859 16.388 7.927 1.00 90.00 283 VAL A O 1
ATOM 2160 N N . VAL A 1 284 ? -13.209 18.175 7.809 1.00 90.38 284 VAL A N 1
ATOM 2161 C CA . VAL A 1 284 ? -13.639 17.970 6.418 1.00 90.38 284 VAL A CA 1
ATOM 2162 C C . VAL A 1 284 ? -12.434 17.975 5.465 1.00 90.38 284 VAL A C 1
ATOM 2164 O O . VAL A 1 284 ? -11.598 18.873 5.500 1.00 90.38 284 VAL A O 1
ATOM 2167 N N . TYR A 1 285 ? -12.325 16.934 4.627 1.00 87.81 285 TYR A N 1
ATOM 2168 C CA . TYR A 1 285 ? -11.198 16.680 3.706 1.00 87.81 285 TYR A CA 1
ATOM 2169 C C . TYR A 1 285 ? -9.803 16.602 4.355 1.00 87.81 285 TYR A C 1
ATOM 2171 O O . TYR A 1 285 ? -8.788 16.708 3.667 1.00 87.81 285 TYR A O 1
ATOM 2179 N N . LYS A 1 286 ? -9.730 16.375 5.670 1.00 92.25 286 LYS A N 1
ATOM 2180 C CA . LYS A 1 286 ? -8.474 16.192 6.407 1.00 92.25 286 LYS A CA 1
ATOM 2181 C C . LYS A 1 286 ? -8.378 14.782 6.982 1.00 92.25 286 LYS A C 1
ATOM 2183 O O . LYS A 1 286 ? -9.364 14.055 7.080 1.00 92.25 286 LYS A O 1
ATOM 2188 N N . TRP A 1 287 ? -7.176 14.396 7.405 1.00 92.50 287 TRP A N 1
ATOM 2189 C CA . TRP A 1 287 ? -6.930 13.078 7.999 1.00 92.50 287 TRP A CA 1
ATOM 2190 C C . TRP A 1 287 ? -7.850 12.717 9.195 1.00 92.50 287 TRP A C 1
ATOM 2192 O O . TRP A 1 287 ? -8.174 11.534 9.317 1.00 92.50 287 TRP A O 1
ATOM 2202 N N . PRO A 1 288 ? -8.363 13.656 10.031 1.00 92.56 288 PRO A N 1
ATOM 2203 C CA . PRO A 1 288 ? -9.301 13.307 11.098 1.00 92.56 288 PRO A CA 1
ATOM 2204 C C . PRO A 1 288 ? -10.644 12.780 10.583 1.00 92.56 288 PRO A C 1
ATOM 2206 O O . PRO A 1 288 ? -11.243 11.938 11.248 1.00 92.56 288 PRO A O 1
ATOM 2209 N N . ALA A 1 289 ? -11.108 13.199 9.396 1.00 92.88 289 ALA A N 1
ATOM 2210 C CA . ALA A 1 289 ? -12.323 12.632 8.803 1.00 92.88 289 ALA A CA 1
ATOM 2211 C C . ALA A 1 289 ? -12.170 11.137 8.513 1.00 92.88 289 ALA A C 1
ATOM 2213 O O . ALA A 1 289 ? -13.126 10.386 8.691 1.00 92.88 289 ALA A O 1
ATOM 2214 N N . VAL A 1 290 ? -10.970 10.693 8.120 1.00 93.62 290 VAL A N 1
ATOM 2215 C CA . VAL A 1 290 ? -10.680 9.270 7.886 1.00 93.62 290 VAL A CA 1
ATOM 2216 C C . VAL A 1 290 ? -10.836 8.485 9.186 1.00 93.62 290 VAL A C 1
ATOM 2218 O O . VAL A 1 290 ? -11.567 7.498 9.219 1.00 93.62 290 VAL A O 1
ATOM 2221 N N . VAL A 1 291 ? -10.214 8.961 10.270 1.00 95.62 291 VAL A N 1
ATOM 2222 C CA . VAL A 1 291 ? -10.310 8.333 11.599 1.00 95.62 291 VAL A CA 1
ATOM 2223 C C . VAL A 1 291 ? -11.758 8.283 12.073 1.00 95.62 291 VAL A C 1
ATOM 2225 O O . VAL A 1 291 ? -12.222 7.256 12.553 1.00 95.62 291 VAL A O 1
ATOM 2228 N N . LEU A 1 292 ? -12.501 9.375 11.909 1.00 93.56 292 LEU A N 1
ATOM 2229 C CA . LEU A 1 292 ? -13.865 9.475 12.413 1.00 93.56 292 LEU A CA 1
ATOM 2230 C C . LEU A 1 292 ? -14.844 8.599 11.616 1.00 93.56 292 LEU A C 1
ATOM 2232 O O . LEU A 1 292 ? -15.696 7.935 12.209 1.00 93.56 292 LEU A O 1
ATOM 2236 N N . ALA A 1 293 ? -14.675 8.521 10.294 1.00 93.12 293 ALA A N 1
ATOM 2237 C CA . ALA A 1 293 ? -15.436 7.610 9.444 1.00 93.12 293 ALA A CA 1
ATOM 2238 C C . ALA A 1 293 ? -15.156 6.139 9.791 1.00 93.12 293 ALA A C 1
ATOM 2240 O O . ALA A 1 293 ? -16.093 5.358 9.961 1.00 93.12 293 ALA A O 1
ATOM 2241 N N . GLN A 1 294 ? -13.881 5.765 9.953 1.00 94.75 294 GLN A N 1
ATOM 2242 C CA . GLN A 1 294 ? -13.508 4.415 10.383 1.00 94.75 294 GLN A CA 1
ATOM 2243 C C . GLN A 1 294 ? -14.067 4.108 11.784 1.00 94.75 294 GLN A C 1
ATOM 2245 O O . GLN A 1 294 ? -14.616 3.030 11.999 1.00 94.75 294 GLN A O 1
ATOM 2250 N N . PHE A 1 295 ? -13.971 5.056 12.723 1.00 95.50 295 PHE A N 1
ATOM 2251 C CA . PHE A 1 295 ? -14.447 4.917 14.101 1.00 95.50 295 PHE A CA 1
ATOM 2252 C C . PHE A 1 295 ? -15.953 4.680 14.181 1.00 95.50 295 PHE A C 1
ATOM 2254 O O . PHE A 1 295 ? -16.378 3.809 14.932 1.00 95.50 295 PHE A O 1
ATOM 2261 N N . MET A 1 296 ? -16.763 5.387 13.389 1.00 93.69 296 MET A N 1
ATOM 2262 C CA . MET A 1 296 ? -18.221 5.222 13.401 1.00 93.69 296 MET A CA 1
ATOM 2263 C C . MET A 1 296 ? -18.649 3.774 13.119 1.00 93.69 296 MET A C 1
ATOM 2265 O O . MET A 1 296 ? -19.548 3.253 13.778 1.00 93.69 296 MET A O 1
ATOM 2269 N N . VAL A 1 297 ? -17.974 3.109 12.179 1.00 93.00 297 VAL A N 1
ATOM 2270 C CA . VAL A 1 297 ? -18.250 1.711 11.826 1.00 93.00 297 VAL A CA 1
ATOM 2271 C C . VAL A 1 297 ? -17.560 0.756 12.804 1.00 93.00 297 VAL A C 1
ATOM 2273 O O . VAL A 1 297 ? -18.205 -0.121 13.378 1.00 93.00 297 VAL A O 1
ATOM 2276 N N . ALA A 1 298 ? -16.259 0.939 13.045 1.00 94.75 298 ALA A N 1
ATOM 2277 C CA . ALA A 1 298 ? -15.462 0.049 13.886 1.00 94.75 298 ALA A CA 1
ATOM 2278 C C . ALA A 1 298 ? -15.960 0.010 15.338 1.00 94.75 298 ALA A C 1
ATOM 2280 O O . ALA A 1 298 ? -16.054 -1.068 15.926 1.00 94.75 298 ALA A O 1
ATOM 2281 N N . CYS A 1 299 ? -16.337 1.158 15.907 1.00 95.94 299 CYS A N 1
ATOM 2282 C CA . CYS A 1 299 ? -16.868 1.241 17.262 1.00 95.94 299 CYS A CA 1
ATOM 2283 C C . CYS A 1 299 ? -18.193 0.481 17.395 1.00 95.94 299 CYS A C 1
ATOM 2285 O O . CYS A 1 299 ? -18.394 -0.203 18.396 1.00 95.94 299 CYS A O 1
ATOM 2287 N N . ALA A 1 300 ? -19.081 0.552 16.398 1.00 94.31 300 ALA A N 1
ATOM 2288 C CA . ALA A 1 300 ? -20.365 -0.143 16.446 1.00 94.31 300 ALA A CA 1
ATOM 2289 C C . ALA A 1 300 ? -20.192 -1.668 16.507 1.00 94.31 300 ALA A C 1
ATOM 2291 O O . ALA A 1 300 ? -20.736 -2.329 17.399 1.00 94.31 300 ALA A O 1
ATOM 2292 N N . PHE A 1 301 ? -19.347 -2.214 15.627 1.00 93.88 301 PHE A N 1
ATOM 2293 C CA . PHE A 1 301 ? -18.973 -3.627 15.667 1.00 93.88 301 PHE A CA 1
ATOM 2294 C C . PHE A 1 301 ? -18.260 -3.992 16.974 1.00 93.88 301 PHE A C 1
ATOM 2296 O O . PHE A 1 301 ? -18.607 -4.992 17.599 1.00 93.88 301 PHE A O 1
ATOM 2303 N N . ALA A 1 302 ? -17.308 -3.174 17.430 1.00 95.31 302 ALA A N 1
ATOM 2304 C CA . ALA A 1 302 ? -16.560 -3.441 18.654 1.00 95.31 302 ALA A CA 1
ATOM 2305 C C . ALA A 1 302 ? -17.466 -3.482 19.894 1.00 95.31 302 ALA A C 1
ATOM 2307 O O . ALA A 1 302 ? -17.312 -4.372 20.729 1.00 95.31 302 ALA A O 1
ATOM 2308 N N . VAL A 1 303 ? -18.435 -2.566 20.020 1.00 96.06 303 VAL A N 1
ATOM 2309 C CA . VAL A 1 303 ? -19.398 -2.559 21.138 1.00 96.06 303 VAL A CA 1
ATOM 2310 C C . VAL A 1 303 ? -20.244 -3.828 21.119 1.00 96.06 303 VAL A C 1
ATOM 2312 O O . VAL A 1 303 ? -20.417 -4.459 22.164 1.00 96.06 303 VAL A O 1
ATOM 2315 N N . ARG A 1 304 ? -20.743 -4.227 19.942 1.00 93.56 304 ARG A N 1
ATOM 2316 C CA . ARG A 1 304 ? -21.547 -5.444 19.779 1.00 93.56 304 ARG A CA 1
ATOM 2317 C C . ARG A 1 304 ? -20.755 -6.683 20.195 1.00 93.56 304 ARG A C 1
ATOM 2319 O O . ARG A 1 304 ? -21.254 -7.480 20.986 1.00 93.56 304 ARG A O 1
ATOM 2326 N N . THR A 1 305 ? -19.515 -6.803 19.725 1.00 93.25 305 THR A N 1
ATOM 2327 C CA . THR A 1 305 ? -18.616 -7.903 20.089 1.00 93.25 305 THR A CA 1
ATOM 2328 C C . THR A 1 305 ? -18.345 -7.919 21.590 1.00 93.25 305 THR A C 1
ATOM 2330 O O . THR A 1 305 ? -18.551 -8.947 22.226 1.00 93.25 305 THR A O 1
ATOM 2333 N N . MET A 1 306 ? -17.975 -6.781 22.190 1.00 94.06 306 MET A N 1
ATOM 2334 C CA . MET A 1 306 ? -17.710 -6.697 23.632 1.00 94.06 306 MET A CA 1
ATOM 2335 C C . MET A 1 306 ? -18.936 -7.061 24.473 1.00 94.06 306 MET A C 1
ATOM 2337 O O . MET A 1 306 ? -18.807 -7.784 25.458 1.00 94.06 306 MET A O 1
ATOM 2341 N N . ARG A 1 307 ? -20.133 -6.602 24.087 1.00 93.69 307 ARG A N 1
ATOM 2342 C CA . ARG A 1 307 ? -21.385 -6.976 24.759 1.00 93.69 307 ARG A CA 1
ATOM 2343 C C . ARG A 1 307 ? -21.584 -8.491 24.750 1.00 93.69 307 ARG A C 1
ATOM 2345 O O . ARG A 1 307 ? -21.819 -9.061 25.810 1.00 93.69 307 ARG A O 1
ATOM 2352 N N . VAL A 1 308 ? -21.445 -9.133 23.586 1.00 92.88 308 VAL A N 1
ATOM 2353 C CA . VAL A 1 308 ? -21.577 -10.594 23.451 1.00 92.88 308 VAL A CA 1
ATOM 2354 C C . VAL A 1 308 ? -20.553 -11.316 24.329 1.00 92.88 308 VAL A C 1
ATOM 2356 O O . VAL A 1 308 ? -20.919 -12.242 25.048 1.00 92.88 308 VAL A O 1
ATOM 2359 N N . THR A 1 309 ? -19.298 -10.864 24.336 1.00 93.44 309 THR A N 1
ATOM 2360 C CA . THR A 1 309 ? -18.251 -11.434 25.194 1.00 93.44 309 THR A CA 1
ATOM 2361 C C . THR A 1 309 ? -18.606 -11.318 26.679 1.00 93.44 309 THR A C 1
ATOM 2363 O O . THR A 1 309 ? -18.496 -12.292 27.421 1.00 93.44 309 THR A O 1
ATOM 2366 N N . PHE A 1 310 ? -19.076 -10.157 27.144 1.00 93.75 310 PHE A N 1
ATOM 2367 C CA . PHE A 1 310 ? -19.454 -9.983 28.551 1.00 93.75 310 PHE A CA 1
ATOM 2368 C C . PHE A 1 310 ? -20.725 -10.752 28.939 1.00 93.75 310 PHE A C 1
ATOM 2370 O O . PHE A 1 310 ? -20.809 -11.232 30.075 1.00 93.75 310 PHE A O 1
ATOM 2377 N N . ASP A 1 311 ? -21.672 -10.918 28.012 1.00 92.81 311 ASP A N 1
ATOM 2378 C CA . ASP A 1 311 ? -22.885 -11.720 28.210 1.00 92.81 311 ASP A CA 1
ATOM 2379 C C . ASP A 1 311 ? -22.555 -13.209 28.421 1.00 92.81 311 ASP A C 1
ATOM 2381 O O . ASP A 1 311 ? -23.235 -13.884 29.194 1.00 92.81 311 ASP A O 1
ATOM 2385 N N . GLN A 1 312 ? -21.474 -13.711 27.812 1.00 92.31 312 GLN A N 1
ATOM 2386 C CA . GLN A 1 312 ? -20.995 -15.085 28.017 1.00 92.31 312 GLN A CA 1
ATOM 2387 C C . GLN A 1 312 ? -20.372 -15.313 29.402 1.00 92.31 312 GLN A C 1
ATOM 2389 O O . GLN A 1 312 ? -20.312 -16.454 29.860 1.00 92.31 312 GLN A O 1
ATOM 2394 N N . ILE A 1 313 ? -19.924 -14.258 30.093 1.00 92.19 313 ILE A N 1
ATOM 2395 C CA . ILE A 1 313 ? -19.295 -14.370 31.414 1.00 92.19 313 ILE A CA 1
ATOM 2396 C C . ILE A 1 313 ? -20.381 -14.360 32.501 1.00 92.19 313 ILE A C 1
ATOM 2398 O O . ILE A 1 313 ? -21.034 -13.322 32.691 1.00 92.19 313 ILE A O 1
ATOM 2402 N N . PRO A 1 314 ? -20.533 -15.446 33.290 1.00 92.12 314 PRO A N 1
ATOM 2403 C CA . PRO A 1 314 ? -21.514 -15.523 34.365 1.00 92.12 314 PRO A CA 1
ATOM 2404 C C . PRO A 1 314 ? -21.370 -14.387 35.379 1.00 92.12 314 PRO A C 1
ATOM 2406 O O . PRO A 1 314 ? -20.308 -14.172 35.967 1.00 92.12 314 PRO A O 1
ATOM 2409 N N . GLN A 1 315 ? -22.481 -13.712 35.670 1.00 89.44 315 GLN A N 1
ATOM 2410 C CA . GLN A 1 315 ? -22.520 -12.584 36.608 1.00 89.44 315 GLN A CA 1
ATOM 2411 C C . GLN A 1 315 ? -22.122 -12.980 38.046 1.00 89.44 315 GLN A C 1
ATOM 2413 O O . GLN A 1 315 ? -21.685 -12.141 38.834 1.00 89.44 315 GLN A O 1
ATOM 2418 N N . ARG A 1 316 ? -22.204 -14.279 38.377 1.00 92.19 316 ARG A N 1
ATOM 2419 C CA . ARG A 1 316 ? -21.781 -14.844 39.667 1.00 92.19 316 ARG A CA 1
ATOM 2420 C C . ARG A 1 316 ? -20.318 -14.531 39.994 1.00 92.19 316 ARG A C 1
ATOM 2422 O O . ARG A 1 316 ? -20.015 -14.275 41.156 1.00 92.19 316 ARG A O 1
ATOM 2429 N N . TYR A 1 317 ? -19.421 -14.517 39.006 1.00 90.81 317 TYR A N 1
ATOM 2430 C CA . TYR A 1 317 ? -18.006 -14.213 39.246 1.00 90.81 317 TYR A CA 1
ATOM 2431 C C . TYR A 1 317 ? -17.807 -12.789 39.779 1.00 90.81 317 TYR A C 1
ATOM 2433 O O . TYR A 1 317 ? -17.039 -12.579 40.718 1.00 90.81 317 TYR A O 1
ATOM 2441 N N . GLU A 1 318 ? -18.553 -11.821 39.240 1.00 91.31 318 GLU A N 1
ATOM 2442 C CA . GLU A 1 318 ? -18.539 -10.438 39.725 1.00 91.31 318 GLU A CA 1
ATOM 2443 C C . GLU A 1 318 ? -19.111 -10.345 41.144 1.00 91.31 318 GLU A C 1
ATOM 2445 O O . GLU A 1 318 ? -18.513 -9.718 42.015 1.00 91.31 318 GLU A O 1
ATOM 2450 N N . GLN A 1 319 ? -20.238 -11.016 41.404 1.00 92.00 319 GLN A N 1
ATOM 2451 C CA . GLN A 1 319 ? -20.891 -11.009 42.717 1.00 92.00 319 GLN A CA 1
ATOM 2452 C C . GLN A 1 319 ? -19.986 -11.586 43.815 1.00 92.00 319 GLN A C 1
ATOM 2454 O O . GLN A 1 319 ? -19.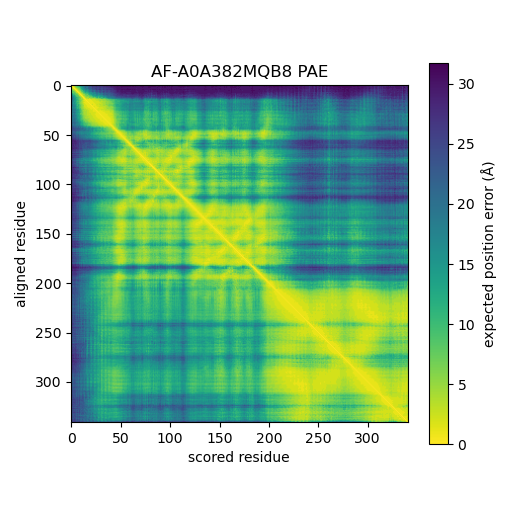854 -10.976 44.874 1.00 92.00 319 GLN A O 1
ATOM 2459 N N . VAL A 1 320 ? -19.301 -12.705 43.552 1.00 94.69 320 VAL A N 1
ATOM 2460 C CA . VAL A 1 320 ? -18.339 -13.296 44.499 1.00 94.69 320 VAL A CA 1
ATOM 2461 C C . VAL A 1 320 ? -17.183 -12.330 44.774 1.00 94.69 320 VAL A C 1
ATOM 2463 O O . VAL A 1 320 ? -16.817 -12.122 45.931 1.00 94.69 320 VAL A O 1
ATOM 2466 N N . ALA A 1 321 ? -16.650 -11.668 43.745 1.00 92.69 321 ALA A N 1
ATOM 2467 C CA . ALA A 1 321 ? -15.585 -10.683 43.920 1.00 92.69 321 ALA A CA 1
ATOM 2468 C C . ALA A 1 321 ? -16.014 -9.516 44.827 1.00 92.69 321 ALA A C 1
ATOM 2470 O O . ALA A 1 321 ? -15.242 -9.088 45.689 1.00 92.69 321 ALA A O 1
ATOM 2471 N N . LEU A 1 322 ? -17.252 -9.031 44.672 1.00 93.94 322 LEU A N 1
ATOM 2472 C CA . LEU A 1 322 ? -17.820 -7.989 45.530 1.00 93.94 322 LEU A CA 1
ATOM 2473 C C . LEU A 1 322 ? -17.950 -8.459 46.990 1.00 93.94 322 LEU A C 1
ATOM 2475 O O . LEU A 1 322 ? -17.600 -7.708 47.897 1.00 93.94 322 LEU A O 1
ATOM 2479 N N . THR A 1 323 ? -18.372 -9.708 47.231 1.00 95.12 323 THR A N 1
ATOM 2480 C CA . THR A 1 323 ? -18.454 -10.267 48.600 1.00 95.12 323 THR A CA 1
ATOM 2481 C C . THR A 1 323 ? -17.089 -10.434 49.272 1.00 95.12 323 THR A C 1
ATOM 2483 O O . THR A 1 323 ? -16.990 -10.318 50.488 1.00 95.12 323 THR A O 1
ATOM 2486 N N . LEU A 1 324 ? -16.022 -10.626 48.489 1.00 94.38 324 LEU A N 1
ATOM 2487 C CA . LEU A 1 324 ? -14.635 -10.686 48.968 1.00 94.38 324 LEU A CA 1
ATOM 2488 C C . LEU A 1 324 ? -14.011 -9.291 49.197 1.00 94.38 324 LEU A C 1
ATOM 2490 O O . LEU A 1 324 ? -12.801 -9.173 49.381 1.00 94.38 324 LEU A O 1
ATOM 2494 N N . GLY A 1 325 ? -14.813 -8.220 49.163 1.00 93.19 325 GLY A N 1
ATOM 2495 C CA . GLY A 1 325 ? -14.375 -6.849 49.443 1.00 93.19 325 GLY A CA 1
ATOM 2496 C C . GLY A 1 325 ? -13.828 -6.082 48.233 1.00 93.19 325 GLY A C 1
ATOM 2497 O O . GLY A 1 325 ? -13.283 -4.986 48.395 1.00 93.19 325 GLY A O 1
ATOM 2498 N N . CYS A 1 326 ? -13.960 -6.603 47.005 1.00 92.50 326 CYS A N 1
ATOM 2499 C CA . CYS A 1 326 ? -13.672 -5.796 45.818 1.00 92.50 326 CYS A CA 1
ATOM 2500 C C . CYS A 1 326 ? -14.770 -4.746 45.604 1.00 92.50 326 CYS A C 1
ATOM 2502 O O . CYS A 1 326 ? -15.954 -5.017 45.774 1.00 92.50 326 CYS A O 1
ATOM 2504 N N . ASN A 1 327 ? -14.391 -3.548 45.152 1.00 91.94 327 ASN A N 1
ATOM 2505 C CA . ASN A 1 327 ? -15.354 -2.617 44.561 1.00 91.94 327 ASN A CA 1
ATOM 2506 C C . ASN A 1 327 ? -15.619 -3.004 43.089 1.00 91.94 327 ASN A C 1
ATOM 2508 O O . ASN A 1 327 ? -14.864 -3.780 42.502 1.00 91.94 327 ASN A O 1
ATOM 2512 N N . ARG A 1 328 ? -16.669 -2.451 42.465 1.00 88.25 328 ARG A N 1
ATOM 2513 C CA . ARG A 1 328 ? -17.051 -2.785 41.075 1.00 88.25 328 ARG A CA 1
ATOM 2514 C C . ARG A 1 328 ? -15.930 -2.573 40.053 1.00 88.25 328 ARG A C 1
ATOM 2516 O O . ARG A 1 328 ? -15.745 -3.411 39.182 1.00 88.25 328 ARG A O 1
ATOM 2523 N N . GLN A 1 329 ? -15.142 -1.504 40.182 1.00 90.88 329 GLN A N 1
ATOM 2524 C CA . GLN A 1 329 ? -13.994 -1.267 39.297 1.00 90.88 329 GLN A CA 1
ATOM 2525 C C . GLN A 1 329 ? -12.904 -2.337 39.469 1.00 90.88 329 GLN A C 1
ATOM 2527 O O . GLN A 1 329 ? -12.394 -2.853 38.479 1.00 90.88 329 GLN A O 1
ATOM 2532 N N . LYS A 1 330 ? -12.566 -2.717 40.709 1.00 91.06 330 LYS A N 1
ATOM 2533 C CA . LYS A 1 330 ? -11.609 -3.801 40.985 1.00 91.06 330 LYS A CA 1
ATOM 2534 C C . LYS A 1 330 ? -12.133 -5.142 40.480 1.00 91.06 330 LYS A C 1
ATOM 2536 O O . LYS A 1 330 ? -11.354 -5.887 39.901 1.00 91.06 330 LYS A O 1
ATOM 2541 N N . ALA A 1 331 ? -13.420 -5.439 40.668 1.00 91.38 331 ALA A N 1
ATOM 2542 C CA . ALA A 1 331 ? -14.045 -6.656 40.150 1.00 91.38 331 ALA A CA 1
ATOM 2543 C C . ALA A 1 331 ? -13.999 -6.697 38.612 1.00 91.38 331 ALA A C 1
ATOM 2545 O O . ALA A 1 331 ? -13.615 -7.712 38.035 1.00 91.38 331 ALA A O 1
ATOM 2546 N N . PHE A 1 332 ? -14.281 -5.572 37.950 1.00 90.62 332 PHE A N 1
ATOM 2547 C CA . PHE A 1 332 ? -14.158 -5.448 36.501 1.00 90.62 332 PHE A CA 1
ATOM 2548 C C . PHE A 1 332 ? -12.727 -5.730 36.020 1.00 90.62 332 PHE A C 1
ATOM 2550 O O . PHE A 1 332 ? -12.516 -6.643 35.229 1.00 90.62 332 PHE A O 1
ATOM 2557 N N . TRP A 1 333 ? -11.729 -5.012 36.542 1.00 91.88 333 TRP A N 1
ATOM 2558 C CA . TRP A 1 333 ? -10.344 -5.134 36.072 1.00 91.88 333 TRP A CA 1
ATOM 2559 C C . TRP A 1 333 ? -9.651 -6.440 36.478 1.00 91.88 333 TRP A C 1
ATOM 2561 O O . TRP A 1 333 ? -8.795 -6.916 35.739 1.00 91.88 333 TRP A O 1
ATOM 2571 N N . ARG A 1 334 ? -9.981 -7.021 37.640 1.00 90.19 334 ARG A N 1
ATOM 2572 C CA . ARG A 1 334 ? -9.314 -8.237 38.149 1.00 90.19 334 ARG A CA 1
ATOM 2573 C C . ARG A 1 334 ? -10.018 -9.539 37.792 1.00 90.19 334 ARG A C 1
ATOM 2575 O O . ARG A 1 334 ? -9.368 -10.576 37.834 1.00 90.19 334 ARG A O 1
ATOM 2582 N N . VAL A 1 335 ? -11.318 -9.508 37.497 1.00 91.31 335 VAL A N 1
ATOM 2583 C CA . VAL A 1 335 ? -12.109 -10.726 37.257 1.00 91.31 335 VAL A CA 1
ATOM 2584 C C . VAL A 1 335 ? -12.717 -10.716 35.866 1.00 91.31 335 VAL A C 1
ATOM 2586 O O . VAL A 1 335 ? -12.486 -11.648 35.109 1.00 91.31 335 VAL A O 1
ATOM 2589 N N . ILE A 1 336 ? -13.448 -9.663 35.497 1.00 91.38 336 ILE A N 1
ATOM 2590 C CA . ILE A 1 336 ? -14.174 -9.643 34.219 1.00 91.38 336 ILE A CA 1
ATOM 2591 C C . ILE A 1 336 ? -13.236 -9.446 33.024 1.00 91.38 336 ILE A C 1
ATOM 2593 O O . ILE A 1 336 ? -13.282 -10.235 32.089 1.00 91.38 336 ILE A O 1
ATOM 2597 N N . MET A 1 337 ? -12.362 -8.439 33.056 1.00 89.94 337 MET A N 1
ATOM 2598 C CA . MET A 1 337 ? -11.429 -8.149 31.960 1.00 89.94 337 MET A CA 1
ATOM 2599 C C . MET A 1 337 ? -10.507 -9.334 31.622 1.00 89.94 337 MET A C 1
ATOM 2601 O O . MET A 1 337 ? -10.397 -9.655 30.444 1.00 89.94 337 MET A O 1
ATOM 2605 N N . PRO A 1 338 ? -9.886 -10.040 32.591 1.00 89.62 338 PRO A N 1
ATOM 2606 C CA . PRO A 1 338 ? -9.063 -11.213 32.287 1.00 89.62 338 PRO A CA 1
ATOM 2607 C C . PRO A 1 338 ? -9.843 -12.398 31.711 1.00 89.62 338 PRO A C 1
ATOM 2609 O O . PRO A 1 338 ? -9.267 -13.181 30.969 1.00 89.62 338 PRO A O 1
ATOM 2612 N N . GLN A 1 339 ? -11.128 -12.535 32.050 1.00 88.75 339 GLN A N 1
ATOM 2613 C CA . GLN A 1 339 ? -12.008 -13.574 31.498 1.00 88.75 339 GLN A CA 1
ATOM 2614 C C . GLN A 1 339 ? -12.517 -13.222 30.092 1.00 88.75 339 GLN A C 1
ATOM 2616 O O . GLN A 1 339 ? -12.941 -14.106 29.359 1.00 88.75 339 GLN A O 1
ATOM 2621 N N . ALA A 1 340 ? -12.491 -11.936 29.730 1.00 84.25 340 ALA A N 1
ATOM 2622 C CA . ALA A 1 340 ? -12.920 -11.419 28.432 1.00 84.25 340 ALA A CA 1
ATOM 2623 C C . ALA A 1 340 ? -11.766 -11.230 27.423 1.00 84.25 340 ALA A C 1
ATOM 2625 O O . ALA A 1 340 ? -12.023 -10.760 26.315 1.00 84.25 340 ALA A O 1
ATOM 2626 N N . LYS A 1 341 ? -10.518 -11.518 27.822 1.00 72.88 341 LYS A N 1
ATOM 2627 C CA . LYS A 1 341 ? -9.309 -11.391 26.992 1.00 72.88 341 LYS A CA 1
ATOM 2628 C C . LYS A 1 341 ? -9.193 -12.543 25.999 1.00 72.88 341 LYS A C 1
ATOM 2630 O O . LYS A 1 341 ? -8.818 -12.256 24.842 1.00 72.88 341 LYS A O 1
#

Nearest PDB structures (foldseek):
  2onk-assembly2_I  TM=9.086E-01  e=3.189E-06  Archaeoglobus fulgidus
  3puv-assembly1_G  TM=7.640E-01  e=1.634E-04  Escherichia coli K-12
  2r6g-assembly1_G  TM=6.914E-01  e=3.557E-03  Escherichia coli K-12
  3fh6-assembly2_I  TM=6.992E-01  e=3.484E-02  Escherichia coli K-12
  7sol-assembly2_C  TM=5.080E-01  e=3.689E-02  Homo sapiens

Secondary structure (DSSP, 8-state):
--PPPP----PPPSHHHHHHHHHHHHHHHHHHHHHHHHHHHH---SPEEPEEEEEE-TTS--SSEEEEE--TT-EEEEE--SSEEEEEETTEEE-SSEEEE--SSEEEEEESSTTPPP--EEEEEP-EEEEEEETTEEEEEESS-----TT-EEEEES-SSTT-SEEEEEEEE-SSEEEEE-SS-PPPPS--EEEE--HHHHHHH-HHHHHHHHHHHHHHHHHHHHHHHHHHHHHHHHHH---TTHHHHHHHHHHHHHS-HHHHHHHHHHHHHSS-HHHHHHHTTSHHHHHHHHHHHHHHHHHHHHHHHHHHS-HHHHHHHHHTT--HHHHIIIIIHHH--

Radius of gyration: 33.23 Å; Cα contacts (8 Å, |Δi|>4): 527; chains: 1; bounding box: 90×60×95 Å

Mean predicted aligned error: 12.09 Å

Sequence (341 aa):
MSDPAQSDFHVASDKPFLIGLGVLGGSYLIIIAAMVLADLVFLDYGDQPVLGPELVGQGRYTDSEVVVTVMTGRSYQFSRGRNEIGLKLGNRTVVGNGLYEANTSRAILLASAKGKPITASLRLEASVVAIDVTNNIATLTTDVSHGLLWGQFIRVSDADQSGWNGIHEITDTTTNQLSIILADEAQSAKKLKLTKPNALIQALRSRDIQFSIVLSLISCTITTLLSLWVSVPIGYVMSRYQFRGKPLIDTLLDIPIVLPPLVVGLSLLILFRYVPDWLSDAVVYKWPAVVLAQFMVACAFAVRTMRVTFDQIPQRYEQVALTLGCNRQKAFWRVIMPQAK

pLDDT: mean 85.6, std 9.38, range [43.59, 97.69]

Foldseek 3Di:
DDDDDDPPPDDPDCVVVVVVVCVVVVVVVVVVVVVVVCCVVPFDQDWAFQWFDWQDDFQPDQAQKDKGFDDAQWKKFKDADPFFCAKDQDPDGHRDTDIDGRRDRIIMTGTNDHRDTGGMTITTGWAFQDWDADPQKIKTFTPHFRPDDAQFKKAKPPWPWPQRGDIFGFHDDDRGITITGTPDPIDTTRHIGITRHRPVVRQCPRPVNVVV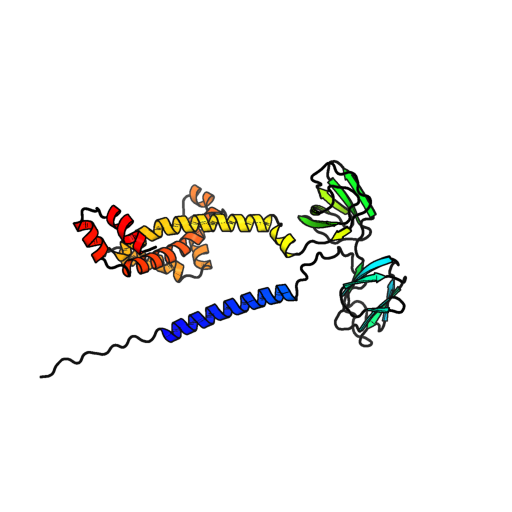VVLVVVLVVLLLVVLCVLQQVLLLCLQPDDDPCNVVLLVQLVVLVPDDLVVLLVVVLVVLVPDDPVSVVVAPPDSNVSSVSSNSNSSSVSNVLNNVLQNPDDCVQLVVCVVVVDDNVRSCVVPVVVSSD

InterPro domains:
  IPR000515 ABC transporter type 1, transmembrane domain MetI-like [PF00528] (232-340)
  IPR000515 ABC transporter type 1, transmembrane domain MetI-like [PS50928] (213-341)
  IPR000515 ABC transporter type 1, transmembrane domain MetI-like [cd06261] (213-341)
  IPR005667 Sulphate ABC transporter permease protein 2 [PTHR30406] (195-340)
  IPR035906 MetI-like superfamily [G3DSA:1.10.3720.10] (172-341)
  IPR035906 MetI-like superfamily [SSF161098] (200-341)